Protein AF-A0A1X7A4C8-F1 (afdb_monomer)

Mean predicted aligned error: 14.81 Å

Organism: NCBI:txid396013

Secondary structure (DSSP, 8-state):
------HHHHHHHHHHHHHHHHHHHHHHTTTS-S--PPPGGGTTS-EEEEEEEETTEEEEEEEEPPPGGGTTS-TT-HHHHHHHHHHHHHHHHHHGGGS-S---------S---TTHHHHHHHHHHHHHHHHHHTTPEEEGGGTEEE--PPPEEE--SS--TTPPPEEHHHHHHHHHTS---HHHHHHHTT----HHHHHHHHHHHHHHHHHHHHHTT-GGGSS--

Sequence (226 aa):
MWNIPTSEGALVGRLTLEVIGAAADRRSGVGRGDGERPAPSLAALAVNLVPVDIGASAVRRAERRVPPALARYQVDDGRRLVVMAYASAVERLGVARGADMLAERVGGGGGPSDGGISARLQDRAFVDAVRGLVNHWRWHRGLGRFTEGPARPVLVPRRRAPGRRQILAVDLWDAVAIEGLPFAEILRRHGWTKQAAAGQILADDFAETVRHVADRCGHGARLDRA

Solvent-accessible surface area (backbone atoms only — not comparable to full-atom values): 13587 Å² total; per-residue (Å²): 136,84,84,77,81,59,70,64,60,55,49,52,51,49,53,50,50,48,53,50,44,58,49,46,52,71,70,61,49,87,90,70,77,91,84,76,84,70,57,83,75,44,88,82,61,75,57,44,74,42,80,44,94,64,71,102,45,95,46,64,43,78,38,78,57,75,25,67,87,44,64,88,49,55,89,77,22,16,49,42,46,47,41,54,50,46,30,52,31,53,36,56,60,57,48,53,69,75,59,68,95,63,88,76,87,73,90,72,99,62,76,90,71,66,83,58,50,67,59,51,53,49,34,47,51,49,50,52,48,51,50,24,59,55,36,67,38,54,75,36,79,94,73,78,42,58,49,90,65,77,81,32,73,73,42,72,66,93,56,97,51,88,69,49,49,64,39,37,36,59,58,54,46,44,38,32,46,60,68,36,45,46,63,62,56,55,35,46,78,31,50,39,72,87,42,70,68,63,45,46,53,54,50,52,53,49,53,52,46,37,47,55,49,12,41,75,71,70,26,46,87,35,66,76,80,119

pLDDT: mean 72.18, std 20.57, range [31.89, 97.0]

Radius of gyration: 23.78 Å; Cα contacts (8 Å, |Δi|>4): 225; chains: 1; bounding box: 79×54×46 Å

Foldseek 3Di:
DDDDPDVVVVVVVVVVVVVVVVVVCVQVPPPDDDDDHDDLLDPAADWDFCFDPPPPDRDTDTHGDAQPLCPPPDPLALLSVLLQLLQSLVSVLVSCVVVDDDDDPDDDDDPPDVVCPVVNVVSVQSNQQLQCLQQVFDQDPVVRGGDDDDFAFLADPPDPPDQADTQTSVNLSCCCSHVSDQLCVVCVNRVHHSDPVSSVSSSVSSVVSSQSSSVVVVSNVSNPPD

Structure (mmCIF, N/CA/C/O backbone):
data_AF-A0A1X7A4C8-F1
#
_entry.id   AF-A0A1X7A4C8-F1
#
loop_
_atom_site.group_PDB
_atom_site.id
_atom_site.type_symbol
_atom_site.label_atom_id
_atom_site.label_alt_id
_atom_site.label_comp_id
_atom_site.label_asy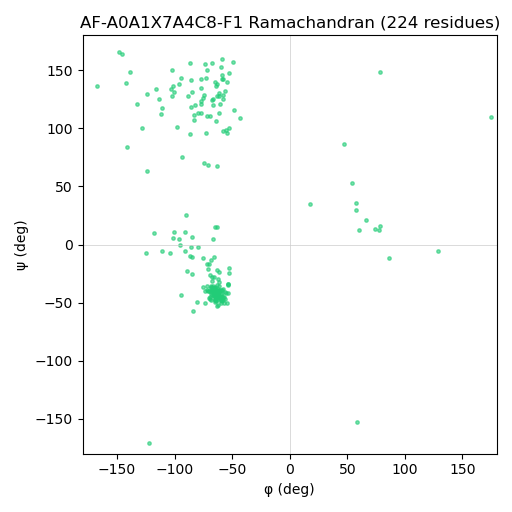m_id
_atom_site.label_entity_id
_atom_site.label_seq_id
_atom_site.pdbx_PDB_ins_code
_atom_site.Cartn_x
_atom_site.Cartn_y
_atom_site.Cartn_z
_atom_site.occupancy
_atom_site.B_iso_or_equiv
_atom_site.auth_seq_id
_atom_site.auth_comp_id
_atom_site.auth_asym_id
_atom_site.auth_atom_id
_atom_site.pdbx_PDB_model_num
ATOM 1 N N . MET A 1 1 ? 61.943 -32.590 -8.037 1.00 37.16 1 MET A N 1
ATOM 2 C CA . MET A 1 1 ? 62.111 -31.751 -6.833 1.00 37.16 1 MET A CA 1
ATOM 3 C C . MET A 1 1 ? 60.759 -31.101 -6.576 1.00 37.16 1 MET A C 1
ATOM 5 O O . MET A 1 1 ? 60.360 -30.250 -7.357 1.00 37.16 1 MET A O 1
ATOM 9 N N . TRP A 1 2 ? 59.980 -31.621 -5.623 1.00 35.50 2 TRP A N 1
ATOM 10 C CA . TRP A 1 2 ? 58.618 -31.141 -5.364 1.00 35.50 2 TRP A CA 1
ATOM 11 C C . TRP A 1 2 ? 58.689 -29.950 -4.411 1.00 35.50 2 TRP A C 1
ATOM 13 O O . TRP A 1 2 ? 59.216 -30.068 -3.308 1.00 35.50 2 TRP A O 1
ATOM 23 N N . ASN A 1 3 ? 58.223 -28.800 -4.889 1.00 43.19 3 ASN A N 1
ATOM 24 C CA . ASN A 1 3 ? 58.209 -27.539 -4.161 1.00 43.19 3 ASN A CA 1
ATOM 25 C C . ASN A 1 3 ? 57.178 -27.650 -3.027 1.00 43.19 3 ASN A C 1
ATOM 27 O O . ASN A 1 3 ? 55.982 -27.745 -3.298 1.00 43.19 3 ASN A O 1
ATOM 31 N N . ILE A 1 4 ? 57.632 -27.697 -1.773 1.00 47.16 4 ILE A N 1
ATOM 32 C CA . ILE A 1 4 ? 56.748 -27.671 -0.603 1.00 47.16 4 ILE A CA 1
ATOM 33 C C . ILE A 1 4 ? 56.350 -26.201 -0.400 1.00 47.16 4 ILE A C 1
ATOM 35 O O . ILE A 1 4 ? 57.233 -25.391 -0.108 1.00 47.16 4 ILE A O 1
ATOM 39 N N . PRO A 1 5 ? 55.075 -25.813 -0.593 1.00 50.88 5 PRO A N 1
ATOM 40 C CA . PRO A 1 5 ? 54.657 -24.428 -0.417 1.00 50.88 5 PRO A CA 1
ATOM 41 C C . PRO A 1 5 ? 54.897 -23.983 1.032 1.00 50.88 5 PRO A C 1
ATOM 43 O O . PRO A 1 5 ? 54.547 -24.683 1.984 1.00 50.88 5 PRO A O 1
ATOM 46 N N . THR A 1 6 ? 55.540 -22.825 1.179 1.00 56.97 6 THR A N 1
ATOM 47 C CA . THR A 1 6 ? 55.953 -22.215 2.445 1.00 56.97 6 THR A CA 1
ATOM 48 C C . THR A 1 6 ? 54.766 -21.984 3.387 1.00 56.97 6 THR A C 1
ATOM 50 O O . THR A 1 6 ? 53.661 -21.626 2.973 1.00 56.97 6 THR A O 1
ATOM 53 N N . SER A 1 7 ? 55.015 -22.188 4.684 1.00 61.38 7 SER A N 1
ATOM 54 C CA . SER A 1 7 ? 54.059 -22.141 5.805 1.00 61.38 7 SER A CA 1
ATOM 55 C C . SER A 1 7 ? 53.218 -20.860 5.893 1.00 61.38 7 SER A C 1
ATOM 57 O O . SER A 1 7 ? 52.141 -20.868 6.485 1.00 61.38 7 SER A O 1
ATOM 59 N N . GLU A 1 8 ? 53.672 -19.779 5.268 1.00 54.50 8 GLU A N 1
ATOM 60 C CA . GLU A 1 8 ? 52.992 -18.487 5.212 1.00 54.50 8 GLU A CA 1
ATOM 61 C C . GLU A 1 8 ? 51.726 -18.534 4.339 1.00 54.50 8 GLU A C 1
ATOM 63 O O . GLU A 1 8 ? 50.671 -18.052 4.747 1.00 54.50 8 GLU A O 1
ATOM 68 N N . GLY A 1 9 ? 51.772 -19.233 3.197 1.00 55.66 9 GLY A N 1
ATOM 69 C CA . GLY A 1 9 ? 50.591 -19.461 2.355 1.00 55.66 9 GLY A CA 1
ATOM 70 C C . GLY A 1 9 ? 49.558 -20.368 3.030 1.00 55.66 9 GLY A C 1
ATOM 71 O O . GLY A 1 9 ? 48.354 -20.187 2.854 1.00 55.66 9 GLY A O 1
ATOM 72 N N . ALA A 1 10 ? 50.020 -21.299 3.871 1.00 59.00 10 ALA A N 1
ATOM 73 C CA . ALA A 1 10 ? 49.148 -22.148 4.679 1.00 59.00 10 ALA A CA 1
ATOM 74 C C . ALA A 1 10 ? 48.481 -21.369 5.825 1.00 59.00 10 ALA A C 1
ATOM 76 O O . ALA A 1 10 ? 47.318 -21.626 6.138 1.00 59.00 10 ALA A O 1
ATOM 77 N N . LEU A 1 11 ? 49.184 -20.401 6.426 1.00 64.31 11 LEU A N 1
ATOM 78 C CA . LEU A 1 11 ? 48.635 -19.523 7.460 1.00 64.31 11 LEU A CA 1
ATOM 79 C C . LEU A 1 11 ? 47.596 -18.560 6.873 1.00 64.31 11 LEU A C 1
ATOM 81 O O . LEU A 1 11 ? 46.492 -18.461 7.402 1.00 64.31 11 LEU A O 1
ATOM 85 N N . VAL A 1 12 ? 47.915 -17.914 5.746 1.00 62.66 12 VAL A N 1
ATOM 86 C CA . VAL A 1 12 ? 46.982 -17.035 5.025 1.00 62.66 12 VAL A CA 1
ATOM 87 C C . VAL A 1 12 ? 45.765 -17.823 4.546 1.00 62.66 12 VAL A C 1
ATOM 89 O O . VAL A 1 12 ? 44.638 -17.367 4.724 1.00 62.66 12 VAL A O 1
ATOM 92 N N . GLY A 1 13 ? 45.959 -19.034 4.016 1.00 63.22 13 GLY A N 1
ATOM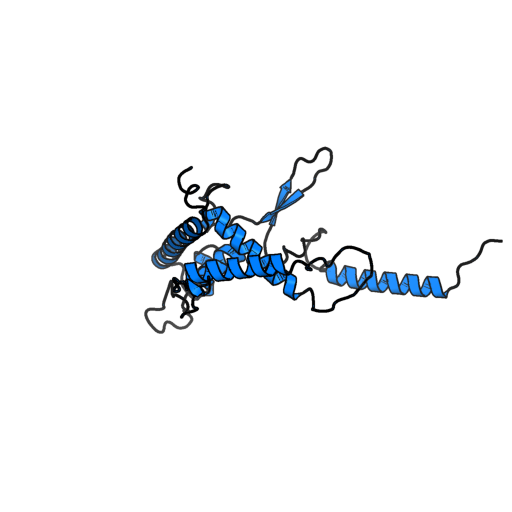 93 C CA . GLY A 1 13 ? 44.865 -19.930 3.642 1.00 63.22 13 GLY A CA 1
ATOM 94 C C . GLY A 1 13 ? 43.956 -20.277 4.823 1.00 63.22 13 GLY A C 1
ATOM 95 O O . GLY A 1 13 ? 42.735 -20.237 4.688 1.00 63.22 13 GLY A O 1
ATOM 96 N N . ARG A 1 14 ? 44.529 -20.541 6.003 1.00 63.31 14 ARG A N 1
ATOM 97 C CA . ARG A 1 14 ? 43.767 -20.872 7.214 1.00 63.31 14 ARG A CA 1
ATOM 98 C C . ARG A 1 14 ? 43.001 -19.663 7.766 1.00 63.31 14 ARG A C 1
ATOM 100 O O . ARG A 1 14 ? 41.806 -19.781 7.995 1.00 63.31 14 ARG A O 1
ATOM 107 N N . LEU A 1 15 ? 43.637 -18.493 7.862 1.00 63.12 15 LEU A N 1
ATOM 108 C CA . LEU A 1 15 ? 42.987 -17.230 8.249 1.00 63.12 15 LEU A CA 1
ATOM 109 C C . LEU A 1 15 ? 41.880 -16.826 7.269 1.00 63.12 15 LEU A C 1
ATOM 111 O O . LEU A 1 15 ? 40.818 -16.372 7.681 1.00 63.12 15 LEU A O 1
ATOM 115 N N . THR A 1 16 ? 42.097 -17.031 5.969 1.00 64.12 16 THR A N 1
ATOM 116 C CA . THR A 1 16 ? 41.085 -16.764 4.940 1.00 64.12 16 THR A CA 1
ATOM 117 C C . THR A 1 16 ? 39.892 -17.698 5.111 1.00 64.12 16 THR A C 1
ATOM 119 O O . THR A 1 16 ? 38.753 -17.243 5.071 1.00 64.12 16 THR A O 1
ATOM 122 N N . LEU A 1 17 ? 40.130 -18.987 5.372 1.00 60.47 17 LEU A N 1
ATOM 123 C CA . LEU A 1 17 ? 39.064 -19.950 5.651 1.00 60.47 17 LEU A CA 1
ATOM 124 C C . LEU A 1 17 ? 38.335 -19.659 6.967 1.00 60.47 17 LEU A C 1
ATOM 126 O O . LEU A 1 17 ? 37.123 -19.823 7.012 1.00 60.47 17 LEU A O 1
ATOM 130 N N . GLU A 1 18 ? 39.019 -19.175 8.003 1.00 58.28 18 GLU A N 1
ATOM 131 C CA . GLU A 1 18 ? 38.400 -18.776 9.275 1.00 58.28 18 GLU A CA 1
ATOM 132 C C . GLU A 1 18 ? 37.573 -17.494 9.142 1.00 58.28 18 GLU A C 1
ATOM 134 O O . GLU A 1 18 ? 36.471 -17.416 9.678 1.00 58.28 18 GLU A O 1
ATOM 139 N N . VAL A 1 19 ? 38.039 -16.503 8.377 1.00 57.84 19 VAL A N 1
ATOM 140 C CA . VAL A 1 19 ? 37.271 -15.282 8.088 1.00 57.84 19 VAL A CA 1
ATOM 141 C C . VAL A 1 19 ? 36.069 -15.598 7.200 1.00 57.84 19 VAL A C 1
ATOM 143 O O . VAL A 1 19 ? 34.976 -15.088 7.452 1.00 57.84 19 VAL A O 1
ATOM 146 N N . ILE A 1 20 ? 36.237 -16.464 6.195 1.00 55.69 20 ILE A N 1
ATOM 147 C CA . ILE A 1 20 ? 35.138 -16.958 5.358 1.00 55.69 20 ILE A CA 1
ATOM 148 C C . ILE A 1 20 ? 34.164 -17.789 6.197 1.00 55.69 20 ILE A C 1
ATOM 150 O O . ILE A 1 20 ? 32.962 -17.610 6.038 1.00 55.69 20 ILE A O 1
ATOM 154 N N . GLY A 1 21 ? 34.654 -18.625 7.114 1.00 52.03 21 GLY A N 1
ATOM 155 C CA . GLY A 1 21 ? 33.862 -19.419 8.054 1.00 52.03 21 GLY A CA 1
ATOM 156 C C . GLY A 1 21 ? 33.062 -18.539 9.008 1.00 52.03 21 GLY A C 1
ATOM 157 O O . GLY A 1 21 ? 31.844 -18.605 9.019 1.00 52.03 21 GLY A O 1
ATOM 158 N N . ALA A 1 22 ? 33.700 -17.591 9.692 1.00 50.56 22 ALA A N 1
ATOM 159 C CA . ALA A 1 22 ? 33.033 -16.643 10.585 1.00 50.56 22 ALA A CA 1
ATOM 160 C C . ALA A 1 22 ? 32.088 -15.675 9.844 1.00 50.56 22 ALA A C 1
ATOM 162 O O . ALA A 1 22 ? 31.123 -15.160 10.416 1.00 50.56 22 ALA A O 1
ATOM 163 N N . ALA A 1 23 ? 32.352 -15.372 8.569 1.00 47.22 23 ALA A N 1
ATOM 164 C CA . ALA A 1 23 ? 31.417 -14.653 7.707 1.00 47.22 23 ALA A CA 1
ATOM 165 C C . ALA A 1 23 ? 30.260 -15.554 7.252 1.00 47.22 23 ALA A C 1
ATOM 167 O O . ALA A 1 23 ? 29.134 -15.073 7.157 1.00 47.22 23 ALA A O 1
ATOM 168 N N . ALA A 1 24 ? 30.509 -16.838 6.996 1.00 44.62 24 ALA A N 1
ATOM 169 C CA . ALA A 1 24 ? 29.491 -17.832 6.686 1.00 44.62 24 ALA A CA 1
ATOM 170 C C . ALA A 1 24 ? 28.593 -18.094 7.899 1.00 44.62 24 ALA A C 1
ATOM 172 O O . ALA A 1 24 ? 27.387 -18.092 7.715 1.00 44.62 24 ALA A O 1
ATOM 173 N N . ASP A 1 25 ? 29.133 -18.168 9.115 1.00 42.59 25 ASP A N 1
ATOM 174 C CA . ASP A 1 25 ? 28.394 -18.357 10.371 1.00 42.59 25 ASP A CA 1
ATOM 175 C C . ASP A 1 25 ? 27.530 -17.142 10.727 1.00 42.59 25 ASP A C 1
ATOM 177 O O . ASP A 1 25 ? 26.375 -17.269 11.135 1.00 42.59 25 ASP A O 1
ATOM 181 N N . ARG A 1 26 ? 28.045 -15.928 10.481 1.00 44.03 26 ARG A N 1
ATOM 182 C CA . ARG A 1 26 ? 27.249 -14.693 10.585 1.00 44.03 26 ARG A CA 1
ATOM 183 C C . ARG A 1 26 ? 26.165 -14.591 9.506 1.00 44.03 26 ARG A C 1
ATOM 185 O O . ARG A 1 26 ? 25.145 -13.948 9.739 1.00 44.03 26 ARG A O 1
ATOM 192 N N . ARG A 1 27 ? 26.370 -15.207 8.334 1.00 42.44 27 ARG A N 1
ATOM 193 C CA . ARG A 1 27 ? 25.418 -15.235 7.203 1.00 42.44 27 ARG A CA 1
ATOM 194 C C . ARG A 1 27 ? 24.437 -16.412 7.257 1.00 42.44 27 ARG A C 1
ATOM 196 O O . ARG A 1 27 ? 23.384 -16.320 6.636 1.00 42.44 27 ARG A O 1
ATOM 203 N N . SER A 1 28 ? 24.770 -17.494 7.957 1.00 38.66 28 SER A N 1
ATOM 204 C CA . SER A 1 28 ? 23.981 -18.727 8.035 1.00 38.66 28 SER A CA 1
ATOM 205 C C . SER A 1 28 ? 22.928 -18.687 9.135 1.00 38.66 28 SER A C 1
ATOM 207 O O . SER A 1 28 ? 22.066 -19.558 9.160 1.00 38.66 28 SER A O 1
ATOM 209 N N . GLY A 1 29 ? 22.950 -17.674 10.011 1.00 43.34 29 GLY A N 1
ATOM 210 C CA . GLY A 1 29 ? 21.911 -17.484 11.019 1.00 43.34 29 GLY A CA 1
ATOM 211 C C . GLY A 1 29 ? 21.716 -18.735 11.872 1.00 43.34 29 GLY A C 1
ATOM 212 O O . GLY A 1 29 ? 20.593 -19.230 11.976 1.00 43.34 29 GLY A O 1
ATOM 213 N N . VAL A 1 30 ? 22.811 -19.253 12.444 1.00 33.94 30 VAL A N 1
ATOM 214 C CA . VAL A 1 30 ? 22.802 -20.402 13.361 1.00 33.94 30 VAL A CA 1
ATOM 215 C C . VAL A 1 30 ? 21.640 -20.248 14.355 1.00 33.94 30 VAL A C 1
ATOM 217 O O . VAL A 1 30 ? 21.646 -19.353 15.200 1.00 33.94 30 VAL A O 1
ATOM 220 N N . GLY A 1 31 ? 20.610 -21.089 14.186 1.00 41.94 31 GLY A N 1
ATOM 221 C CA . GLY A 1 31 ? 19.392 -21.108 15.004 1.00 41.94 31 GLY A CA 1
ATOM 222 C C . GLY A 1 31 ? 18.039 -21.069 14.272 1.00 41.94 31 GLY A C 1
ATOM 223 O O . GLY A 1 31 ? 17.020 -21.196 14.951 1.00 41.94 31 GLY A O 1
ATOM 224 N N . ARG A 1 32 ? 17.955 -20.914 12.938 1.00 42.56 32 ARG A N 1
ATOM 225 C CA . ARG A 1 32 ? 16.656 -20.949 12.217 1.00 42.56 32 ARG A CA 1
ATOM 226 C C . ARG A 1 32 ? 16.701 -21.664 10.855 1.00 42.56 32 ARG A C 1
ATOM 228 O O . ARG A 1 32 ? 16.731 -21.006 9.826 1.00 42.56 32 ARG A O 1
ATOM 235 N N . GLY A 1 33 ? 16.566 -22.994 10.886 1.00 39.06 33 GLY A N 1
ATOM 236 C CA . GLY A 1 33 ? 16.098 -23.824 9.762 1.00 39.06 33 GLY A CA 1
ATOM 237 C C . GLY A 1 33 ? 17.112 -24.122 8.651 1.00 39.06 33 GLY A C 1
ATOM 238 O O . GLY A 1 33 ? 17.998 -23.321 8.367 1.00 39.06 33 GLY A O 1
ATOM 239 N N . ASP A 1 34 ? 16.969 -25.301 8.037 1.00 34.59 34 ASP A N 1
ATOM 240 C CA . ASP A 1 34 ? 17.907 -25.858 7.059 1.00 34.59 34 ASP A CA 1
ATOM 241 C C . ASP A 1 34 ? 17.998 -25.023 5.775 1.00 34.59 34 ASP A C 1
ATOM 243 O O . ASP A 1 34 ? 17.107 -25.025 4.930 1.00 34.59 34 ASP A O 1
ATOM 247 N N . GLY A 1 35 ? 19.128 -24.321 5.669 1.00 45.16 35 GLY A N 1
ATOM 248 C CA . GLY A 1 35 ? 19.915 -24.122 4.456 1.00 45.16 35 GLY A CA 1
ATOM 249 C C . GLY A 1 35 ? 19.175 -23.730 3.184 1.00 45.16 35 GLY A C 1
ATOM 250 O O . GLY A 1 35 ? 18.966 -24.577 2.333 1.00 45.16 35 GLY A O 1
ATOM 251 N N . GLU A 1 36 ? 18.940 -22.430 2.985 1.00 38.59 36 GLU A N 1
ATOM 252 C CA . GLU A 1 36 ? 18.929 -21.784 1.663 1.00 38.59 36 GLU A CA 1
ATOM 253 C C . GLU A 1 36 ? 18.943 -20.251 1.829 1.00 38.59 36 GLU A C 1
ATOM 255 O O . GLU A 1 36 ? 18.279 -19.689 2.700 1.00 38.59 36 GLU A O 1
ATOM 260 N N . ARG A 1 37 ? 19.755 -19.550 1.023 1.00 38.03 37 ARG A N 1
ATOM 261 C CA . ARG A 1 37 ? 19.909 -18.085 1.094 1.00 38.03 37 ARG A CA 1
ATOM 262 C C . ARG A 1 37 ? 18.606 -17.391 0.666 1.00 38.03 37 ARG A C 1
ATOM 264 O O . ARG A 1 37 ? 18.215 -17.564 -0.490 1.00 38.03 37 ARG A O 1
ATOM 271 N N . PRO A 1 38 ? 17.992 -16.509 1.477 1.00 35.12 38 PRO A N 1
ATOM 272 C CA . PRO A 1 38 ? 17.077 -15.523 0.922 1.00 35.12 38 PRO A CA 1
ATOM 273 C C . PRO A 1 38 ? 17.878 -14.572 0.022 1.00 35.12 38 PRO A C 1
ATOM 275 O O . PRO A 1 38 ? 19.001 -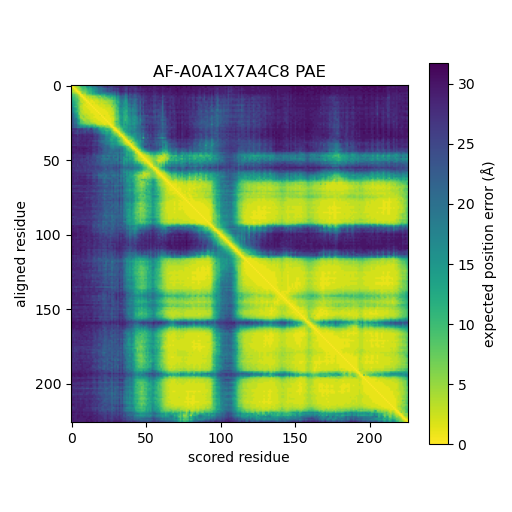14.179 0.354 1.00 35.12 38 PRO A O 1
ATOM 278 N N . ALA A 1 39 ? 17.318 -14.188 -1.129 1.00 41.22 39 ALA A N 1
ATOM 279 C CA . ALA A 1 39 ? 17.871 -13.081 -1.905 1.00 41.22 39 ALA A CA 1
ATOM 280 C C . ALA A 1 39 ? 18.017 -11.848 -0.986 1.00 41.22 39 ALA A C 1
ATOM 282 O O . ALA A 1 39 ? 17.176 -11.668 -0.099 1.00 41.22 39 ALA A O 1
ATOM 283 N N . PRO A 1 40 ? 19.015 -10.967 -1.189 1.00 39.09 40 PRO A N 1
ATOM 284 C CA . PRO A 1 40 ? 19.188 -9.768 -0.362 1.00 39.09 40 PRO A CA 1
ATOM 285 C C . PRO A 1 40 ? 17.910 -8.917 -0.260 1.00 39.09 40 PRO A C 1
ATOM 287 O O . PRO A 1 40 ? 17.711 -8.215 0.724 1.00 39.09 40 PRO A O 1
ATOM 290 N N . SER A 1 41 ? 17.014 -9.032 -1.247 1.00 44.38 41 SER A N 1
ATOM 291 C CA . SER A 1 41 ? 15.707 -8.380 -1.323 1.00 44.38 41 SER A CA 1
ATOM 292 C C . SER A 1 41 ? 14.574 -9.012 -0.507 1.00 44.38 41 SER A C 1
ATOM 294 O O . SER A 1 41 ? 13.470 -8.483 -0.535 1.00 44.38 41 SER A O 1
ATOM 296 N N . LEU A 1 42 ? 14.798 -10.131 0.189 1.00 39.94 42 LEU A N 1
ATOM 297 C CA . LEU A 1 42 ? 13.734 -10.938 0.810 1.00 39.94 42 LEU A CA 1
ATOM 298 C C . LEU A 1 42 ? 13.813 -11.040 2.337 1.00 39.94 42 LEU A C 1
ATOM 300 O O . LEU A 1 42 ? 13.057 -11.798 2.939 1.00 39.94 42 LEU A O 1
ATOM 304 N N . ALA A 1 43 ? 14.669 -10.257 2.992 1.00 37.16 43 ALA A N 1
ATOM 305 C CA . ALA A 1 43 ? 14.898 -10.357 4.435 1.00 37.16 43 ALA A CA 1
ATOM 306 C C . ALA A 1 43 ? 13.698 -9.965 5.334 1.00 37.16 43 ALA A C 1
ATOM 308 O O . ALA A 1 43 ? 13.847 -9.954 6.553 1.00 37.16 43 ALA A O 1
ATOM 309 N N . ALA A 1 44 ? 12.515 -9.660 4.784 1.00 44.25 44 ALA A N 1
ATOM 310 C CA . ALA A 1 44 ? 11.371 -9.187 5.568 1.00 44.25 44 ALA A CA 1
ATOM 311 C C . ALA A 1 44 ? 10.059 -9.989 5.426 1.00 44.25 44 ALA A C 1
ATOM 313 O O . ALA A 1 44 ? 9.139 -9.729 6.199 1.00 44.25 44 ALA A O 1
ATOM 314 N N . LEU A 1 45 ? 9.928 -10.968 4.514 1.00 48.97 45 LEU A N 1
ATOM 315 C CA . LEU A 1 45 ? 8.643 -11.661 4.286 1.00 48.97 45 LEU A CA 1
ATOM 316 C C . LEU A 1 45 ? 8.748 -13.169 4.080 1.00 48.97 45 LEU A C 1
ATOM 318 O O . LEU A 1 45 ? 9.681 -13.675 3.464 1.00 48.97 45 LEU A O 1
ATOM 322 N N . ALA A 1 46 ? 7.694 -13.865 4.516 1.00 50.22 46 ALA A N 1
ATOM 323 C CA . ALA A 1 46 ? 7.419 -15.242 4.133 1.00 50.22 46 ALA A CA 1
ATOM 324 C C . ALA A 1 46 ? 7.212 -15.319 2.612 1.00 50.22 46 ALA A C 1
ATOM 326 O O . ALA A 1 46 ? 6.243 -14.779 2.069 1.00 50.22 46 ALA A O 1
ATOM 327 N N . VAL A 1 47 ? 8.140 -15.981 1.933 1.00 53.84 47 VAL A N 1
ATOM 328 C CA . VAL A 1 47 ? 8.056 -16.292 0.508 1.00 53.84 47 VAL A CA 1
ATOM 329 C C . VAL A 1 47 ? 7.480 -17.683 0.313 1.00 53.84 47 VAL A C 1
ATOM 331 O O . VAL A 1 47 ? 7.763 -18.595 1.087 1.00 53.84 47 VAL A O 1
ATOM 334 N N . ASN A 1 48 ? 6.681 -17.846 -0.735 1.00 56.12 48 ASN A N 1
ATOM 335 C CA . ASN A 1 48 ? 6.310 -19.165 -1.218 1.00 56.12 48 ASN A CA 1
ATOM 336 C C . ASN A 1 48 ? 7.374 -19.607 -2.219 1.00 56.12 48 ASN A C 1
ATOM 338 O O . ASN A 1 48 ? 7.682 -18.877 -3.161 1.00 56.12 48 ASN A O 1
ATOM 342 N N . LEU A 1 49 ? 7.936 -20.795 -2.022 1.00 53.38 49 LEU A N 1
ATOM 343 C CA . LEU A 1 49 ? 8.806 -21.412 -3.014 1.00 53.38 49 LEU A CA 1
ATOM 344 C C . LEU A 1 49 ? 7.927 -22.114 -4.046 1.00 53.38 49 LEU A C 1
ATOM 346 O O . LEU A 1 49 ? 7.318 -23.141 -3.751 1.00 53.38 49 LEU A O 1
ATOM 350 N N . VAL A 1 50 ? 7.844 -21.538 -5.242 1.00 57.81 50 VAL A N 1
ATOM 351 C CA . VAL A 1 50 ? 7.064 -22.081 -6.356 1.00 57.81 50 VAL A CA 1
ATOM 352 C C . VAL A 1 50 ? 8.028 -22.759 -7.331 1.00 57.81 50 VAL A C 1
ATOM 354 O O . VAL A 1 50 ? 9.028 -22.143 -7.708 1.00 57.81 50 VAL A O 1
ATOM 357 N N . PRO A 1 51 ? 7.803 -24.026 -7.718 1.00 55.53 51 PRO A N 1
ATOM 358 C CA . PRO A 1 51 ? 8.628 -24.681 -8.726 1.00 55.53 51 PRO A CA 1
ATOM 359 C C . PRO A 1 51 ? 8.486 -23.962 -10.072 1.00 55.53 51 PRO A C 1
ATOM 361 O O . PRO A 1 51 ? 7.389 -23.563 -10.458 1.00 55.53 51 PRO A O 1
ATOM 364 N N . VAL A 1 52 ? 9.600 -23.791 -10.778 1.00 64.19 52 VAL A N 1
ATOM 365 C CA . VAL A 1 52 ? 9.631 -23.262 -12.140 1.00 64.19 52 VAL A CA 1
ATOM 366 C C . VAL A 1 52 ? 10.097 -24.377 -13.059 1.00 64.19 52 VAL A C 1
ATOM 368 O O . VAL A 1 52 ? 11.176 -24.932 -12.853 1.00 64.19 52 VAL A O 1
ATOM 371 N N . ASP A 1 53 ? 9.309 -24.676 -14.088 1.00 54.12 53 ASP A N 1
ATOM 372 C CA . ASP A 1 53 ? 9.722 -25.606 -15.135 1.00 54.12 53 ASP A CA 1
ATOM 373 C C . ASP A 1 53 ? 10.788 -24.950 -16.018 1.00 54.12 53 ASP A C 1
ATOM 375 O O . ASP A 1 53 ? 10.494 -24.199 -16.948 1.00 54.12 53 ASP A O 1
ATOM 379 N N . ILE A 1 54 ? 12.053 -25.230 -15.705 1.00 55.22 54 ILE A N 1
ATOM 380 C CA . ILE A 1 54 ? 13.213 -24.876 -16.530 1.00 55.22 54 ILE A CA 1
ATOM 381 C C . ILE A 1 54 ? 13.992 -26.164 -16.829 1.00 55.22 54 ILE A C 1
ATOM 383 O O . ILE A 1 54 ? 15.129 -26.345 -16.398 1.00 55.22 54 ILE A O 1
ATOM 387 N N . GLY A 1 55 ? 13.361 -27.105 -17.537 1.00 54.75 55 GLY A N 1
ATOM 388 C CA . GLY A 1 55 ? 13.986 -28.386 -17.885 1.00 54.75 55 GLY A CA 1
ATOM 389 C C . GLY A 1 55 ? 14.433 -29.205 -16.664 1.00 54.75 55 GLY A C 1
ATOM 390 O O . GLY A 1 55 ? 13.854 -29.096 -15.591 1.00 54.75 55 GLY A O 1
ATOM 391 N N . ALA A 1 56 ? 15.459 -30.047 -16.836 1.00 45.56 56 ALA A N 1
ATOM 392 C CA . ALA A 1 56 ? 15.889 -31.114 -15.914 1.00 45.56 56 ALA A CA 1
ATOM 393 C C . ALA A 1 56 ? 16.379 -30.685 -14.504 1.00 45.56 56 ALA A C 1
ATOM 395 O O . ALA A 1 56 ? 16.999 -31.486 -13.807 1.00 45.56 56 ALA A O 1
ATOM 396 N N . SER A 1 57 ? 16.122 -29.453 -14.061 1.00 49.47 57 SER A N 1
ATOM 397 C CA . SER A 1 57 ? 16.476 -28.962 -12.729 1.00 49.47 57 SER A CA 1
ATOM 398 C C . SER A 1 57 ? 15.240 -28.446 -11.995 1.00 49.47 57 SER A C 1
ATOM 400 O O . SER A 1 57 ? 14.499 -27.614 -12.516 1.00 49.47 57 SER A O 1
ATOM 402 N N . ALA A 1 58 ? 15.043 -28.908 -10.757 1.00 55.62 58 ALA A N 1
ATOM 403 C CA . ALA A 1 58 ? 13.992 -28.434 -9.861 1.00 55.62 58 ALA A CA 1
ATOM 404 C C . ALA A 1 58 ? 14.344 -27.043 -9.306 1.00 55.62 58 ALA A C 1
ATOM 406 O O . ALA A 1 58 ? 14.674 -26.880 -8.131 1.00 55.62 58 ALA A O 1
ATOM 407 N N . VAL A 1 59 ? 14.302 -26.025 -10.165 1.00 57.78 59 VAL A N 1
ATOM 408 C CA . VAL A 1 59 ? 14.529 -24.636 -9.767 1.00 57.78 59 VAL A CA 1
ATOM 409 C C . VAL A 1 59 ? 13.266 -24.115 -9.086 1.00 57.78 59 VAL A C 1
ATOM 411 O O . VAL A 1 59 ? 12.177 -24.142 -9.655 1.00 57.78 59 VAL A O 1
ATOM 414 N N . ARG A 1 60 ? 1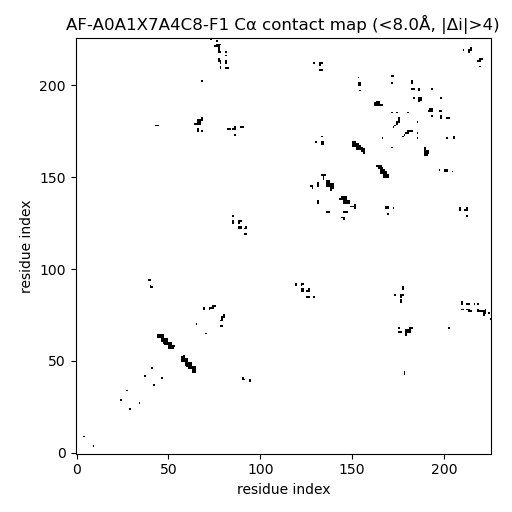3.396 -23.630 -7.851 1.00 51.34 60 ARG A N 1
ATOM 415 C CA . ARG A 1 60 ? 12.304 -22.982 -7.115 1.00 51.34 60 ARG A CA 1
ATOM 416 C C . ARG A 1 60 ? 12.498 -21.473 -7.139 1.00 51.34 60 ARG A C 1
ATOM 418 O O . ARG A 1 60 ? 13.590 -20.976 -6.875 1.00 51.34 60 ARG A O 1
ATOM 425 N N . ARG A 1 61 ? 11.432 -20.733 -7.433 1.00 53.34 61 ARG A N 1
ATOM 426 C CA . ARG A 1 61 ? 11.402 -19.273 -7.361 1.00 53.34 61 ARG A CA 1
ATOM 427 C C . ARG A 1 61 ? 10.713 -18.845 -6.076 1.00 53.34 61 ARG A C 1
ATOM 429 O O . ARG A 1 61 ? 9.616 -19.300 -5.766 1.00 53.34 61 ARG A O 1
ATOM 436 N N . ALA A 1 62 ? 11.352 -17.932 -5.354 1.00 55.56 62 ALA A N 1
ATOM 437 C CA . ALA A 1 62 ? 10.719 -17.237 -4.248 1.00 55.56 62 ALA A CA 1
ATOM 438 C C . ALA A 1 62 ? 9.694 -16.239 -4.800 1.00 55.56 62 ALA A C 1
ATOM 440 O O . ALA A 1 62 ? 10.052 -15.232 -5.416 1.00 55.56 62 ALA A O 1
ATOM 441 N N . GLU A 1 63 ? 8.416 -16.527 -4.583 1.00 62.53 63 GLU A N 1
ATOM 442 C CA . GLU A 1 63 ? 7.326 -15.602 -4.848 1.00 62.53 63 GLU A CA 1
ATOM 443 C C . GLU A 1 63 ? 6.861 -14.954 -3.551 1.00 62.53 63 GLU A C 1
ATOM 445 O O . GLU A 1 63 ? 6.693 -15.600 -2.512 1.00 62.53 63 GLU A O 1
ATOM 450 N N . ARG A 1 64 ? 6.627 -13.643 -3.611 1.00 66.00 64 ARG A N 1
ATOM 451 C CA . ARG A 1 64 ? 6.052 -12.913 -2.488 1.00 66.00 64 ARG A CA 1
ATOM 452 C C . ARG A 1 64 ? 4.651 -13.445 -2.215 1.00 66.00 64 ARG A C 1
ATOM 454 O O . ARG A 1 64 ? 3.803 -13.470 -3.109 1.00 66.00 64 ARG A O 1
ATOM 461 N N . ARG A 1 65 ? 4.389 -13.807 -0.958 1.00 73.12 65 ARG A N 1
ATOM 462 C CA . ARG A 1 65 ? 3.044 -14.170 -0.519 1.00 73.12 65 ARG A CA 1
ATOM 463 C C . ARG A 1 65 ? 2.086 -13.006 -0.771 1.00 73.12 65 ARG A C 1
ATOM 465 O O . ARG A 1 65 ? 2.329 -11.882 -0.341 1.00 73.12 65 ARG A O 1
ATOM 472 N N . VAL A 1 66 ? 0.974 -13.299 -1.436 1.00 82.19 66 VAL A N 1
ATOM 473 C CA . VAL A 1 66 ? -0.087 -12.321 -1.692 1.00 82.19 66 VAL A CA 1
ATOM 474 C C . VAL A 1 66 ? -0.736 -11.930 -0.359 1.00 82.19 66 VAL A C 1
ATOM 476 O O . VAL A 1 66 ? -1.200 -12.823 0.361 1.00 82.19 66 VAL A O 1
ATOM 479 N N . PRO A 1 67 ? -0.796 -10.630 -0.015 1.00 84.00 67 PRO A N 1
ATOM 480 C CA . PRO A 1 67 ? -1.513 -10.166 1.165 1.00 84.00 67 PRO A CA 1
ATOM 481 C C . PRO A 1 67 ? -2.972 -10.648 1.149 1.00 84.00 67 PRO A C 1
ATOM 483 O O . PRO A 1 67 ? -3.615 -10.574 0.098 1.00 84.00 67 PRO A O 1
ATOM 486 N N . PRO A 1 68 ? -3.552 -11.077 2.288 1.00 88.00 68 PRO A N 1
ATOM 487 C CA . PRO A 1 68 ? -4.940 -11.543 2.337 1.00 88.00 68 PRO A CA 1
ATOM 488 C C . PRO A 1 68 ? -5.951 -10.534 1.771 1.00 88.00 68 PRO A C 1
ATOM 490 O O . PRO A 1 68 ? -6.919 -10.925 1.126 1.00 88.00 68 PRO A O 1
ATOM 493 N N . ALA A 1 69 ? -5.693 -9.232 1.943 1.00 88.56 69 ALA A N 1
ATOM 494 C CA . ALA A 1 69 ? -6.522 -8.155 1.396 1.00 88.56 69 ALA A CA 1
ATOM 495 C C . ALA A 1 69 ? -6.563 -8.120 -0.148 1.00 88.56 69 ALA A C 1
ATOM 497 O O . ALA A 1 69 ? -7.501 -7.571 -0.724 1.00 88.56 69 ALA A O 1
ATOM 498 N N . LEU A 1 70 ? -5.566 -8.711 -0.819 1.00 89.31 70 LEU A N 1
ATOM 499 C CA . LEU A 1 70 ? -5.463 -8.783 -2.279 1.00 89.31 70 LEU A CA 1
ATOM 500 C C . LEU A 1 70 ? -5.825 -10.157 -2.849 1.00 89.31 70 LEU A C 1
ATOM 502 O O . LEU A 1 70 ? -5.905 -10.293 -4.065 1.00 89.31 70 LEU A O 1
ATOM 506 N N . ALA A 1 71 ? -6.047 -11.170 -2.007 1.00 88.75 71 ALA A N 1
ATOM 507 C CA . ALA A 1 71 ? -6.268 -12.548 -2.453 1.00 88.75 71 ALA A CA 1
ATOM 508 C C . ALA A 1 71 ? -7.511 -12.709 -3.348 1.00 88.75 71 ALA A C 1
ATOM 510 O O . ALA A 1 71 ? -7.570 -13.629 -4.155 1.00 88.75 71 ALA A O 1
ATOM 511 N N . ARG A 1 72 ? -8.483 -11.794 -3.228 1.00 87.81 72 ARG A N 1
ATOM 512 C CA . ARG A 1 72 ? -9.693 -11.745 -4.064 1.00 87.81 72 ARG A CA 1
ATOM 513 C C . ARG A 1 72 ? -9.466 -11.202 -5.480 1.00 87.81 72 ARG A C 1
ATOM 515 O O . ARG A 1 72 ? -10.383 -11.255 -6.288 1.00 87.81 72 ARG A O 1
ATOM 522 N N . TYR A 1 73 ? -8.303 -10.615 -5.754 1.00 88.06 73 TYR A N 1
ATOM 523 C CA . TYR A 1 73 ? -7.979 -10.043 -7.058 1.00 88.06 73 TYR A CA 1
ATOM 524 C C . TYR A 1 73 ? -7.185 -11.045 -7.899 1.00 88.06 73 TYR A C 1
ATOM 526 O O . TYR A 1 73 ? -6.255 -11.700 -7.404 1.00 88.06 73 TYR A O 1
ATOM 534 N N . GLN A 1 74 ? -7.527 -11.118 -9.186 1.00 87.94 74 GLN A N 1
ATOM 535 C CA . GLN A 1 74 ? -6.803 -11.928 -10.164 1.00 87.94 74 GLN A CA 1
ATOM 536 C C . GLN A 1 74 ? -5.333 -11.502 -10.257 1.00 87.94 74 GLN A C 1
ATOM 538 O O . GLN A 1 74 ? -4.947 -10.411 -9.830 1.00 87.94 74 GLN A O 1
ATOM 543 N N . VAL A 1 75 ? -4.484 -12.388 -10.779 1.00 85.25 75 VAL A N 1
ATOM 544 C CA . VAL A 1 75 ? -3.028 -12.159 -10.857 1.00 85.25 75 VAL A CA 1
ATOM 545 C C . VAL A 1 75 ? -2.686 -10.936 -11.719 1.00 85.25 75 VAL A C 1
ATOM 547 O O . VAL A 1 75 ? -1.725 -10.231 -11.418 1.00 85.25 75 VAL A O 1
ATOM 550 N N . ASP A 1 76 ? -3.486 -10.662 -12.747 1.00 85.94 76 ASP A N 1
ATOM 551 C CA . ASP A 1 76 ? -3.330 -9.563 -13.701 1.00 85.94 76 ASP A CA 1
ATOM 552 C C . ASP A 1 76 ? -4.152 -8.305 -13.361 1.00 85.94 76 ASP A C 1
ATOM 554 O O . ASP A 1 76 ? -4.035 -7.290 -14.057 1.00 85.94 76 ASP A O 1
ATOM 558 N N . ASP A 1 77 ? -4.922 -8.337 -12.268 1.00 88.31 77 ASP A N 1
ATOM 559 C CA . ASP A 1 77 ? -5.711 -7.200 -11.792 1.00 88.31 77 ASP A CA 1
ATOM 560 C C . ASP A 1 77 ? -4.795 -6.020 -11.434 1.00 88.31 77 ASP A C 1
ATOM 562 O O . ASP A 1 77 ? -3.851 -6.139 -10.641 1.00 88.31 77 ASP A O 1
ATOM 566 N N . GLY A 1 78 ? -5.107 -4.847 -11.988 1.00 88.94 78 GLY A N 1
ATOM 567 C CA . GLY A 1 78 ? -4.336 -3.620 -11.787 1.00 88.94 78 GLY A CA 1
ATOM 568 C C . GLY A 1 78 ? -4.108 -3.245 -10.320 1.00 88.94 78 GLY A C 1
ATOM 569 O O . GLY A 1 78 ? -3.036 -2.753 -9.960 1.00 88.94 78 GLY A O 1
ATOM 570 N N . ARG A 1 79 ? -5.080 -3.543 -9.452 1.00 92.75 79 ARG A N 1
ATOM 571 C CA . ARG A 1 79 ? -5.024 -3.304 -8.001 1.00 92.75 79 ARG A CA 1
ATOM 572 C C . ARG A 1 79 ? -3.966 -4.157 -7.334 1.00 92.75 79 ARG A C 1
ATOM 574 O O . ARG A 1 79 ? -3.207 -3.675 -6.498 1.00 92.75 79 ARG A O 1
ATOM 581 N N . ARG A 1 80 ? -3.908 -5.436 -7.702 1.00 92.00 80 ARG A N 1
ATOM 582 C CA . ARG A 1 80 ? -2.911 -6.358 -7.162 1.00 92.00 80 ARG A CA 1
ATOM 583 C C . ARG A 1 80 ? -1.524 -5.989 -7.669 1.00 92.00 80 ARG A C 1
ATOM 585 O O . ARG A 1 80 ? -0.592 -5.918 -6.871 1.00 92.00 80 ARG A O 1
ATOM 592 N N . LEU A 1 81 ? -1.403 -5.706 -8.964 1.00 90.75 81 LEU A N 1
ATOM 593 C CA . LEU A 1 81 ? -0.133 -5.340 -9.586 1.00 90.75 81 LEU A CA 1
ATOM 594 C C . LEU A 1 81 ? 0.489 -4.102 -8.936 1.00 90.75 81 LEU A C 1
ATOM 596 O O . LEU A 1 81 ? 1.665 -4.141 -8.578 1.00 90.75 81 LEU A O 1
ATOM 600 N N . VAL A 1 82 ? -0.287 -3.034 -8.722 1.00 92.81 82 VAL A N 1
ATOM 601 C CA . VAL A 1 82 ? 0.266 -1.780 -8.193 1.00 92.81 82 VAL A CA 1
ATOM 602 C C . VAL A 1 82 ? 0.726 -1.899 -6.738 1.00 92.81 82 VAL A C 1
ATOM 604 O O . VAL A 1 82 ? 1.768 -1.354 -6.380 1.00 92.81 82 VAL A O 1
ATOM 607 N N . VAL A 1 83 ? 0.015 -2.667 -5.905 1.00 92.62 83 VAL A N 1
ATOM 608 C CA . VAL A 1 83 ? 0.416 -2.890 -4.506 1.00 92.62 83 VAL A CA 1
ATOM 609 C C . VAL A 1 83 ? 1.685 -3.732 -4.428 1.00 92.62 83 VAL A C 1
ATOM 611 O O . VAL A 1 83 ? 2.597 -3.405 -3.670 1.00 92.62 83 VAL A O 1
ATOM 614 N N . MET A 1 84 ? 1.775 -4.787 -5.240 1.00 89.69 84 MET A N 1
ATOM 615 C CA . MET A 1 84 ? 2.970 -5.631 -5.298 1.00 89.69 84 MET A CA 1
ATOM 616 C C . MET A 1 84 ? 4.172 -4.849 -5.842 1.00 89.69 84 MET A C 1
ATOM 618 O O . MET A 1 84 ? 5.266 -4.954 -5.291 1.00 89.69 84 MET A O 1
ATOM 622 N N . ALA A 1 85 ? 3.966 -4.013 -6.866 1.00 89.38 85 ALA A N 1
ATOM 623 C CA . ALA A 1 85 ? 4.997 -3.135 -7.413 1.00 89.38 85 ALA A CA 1
ATOM 624 C C . ALA A 1 85 ? 5.488 -2.114 -6.379 1.00 89.38 85 ALA A C 1
ATOM 626 O O . ALA A 1 85 ? 6.698 -1.936 -6.233 1.00 89.38 85 ALA A O 1
ATOM 627 N N . TYR A 1 86 ? 4.570 -1.480 -5.637 1.00 92.25 86 TYR A N 1
ATOM 628 C CA . TYR A 1 86 ? 4.908 -0.551 -4.555 1.00 92.25 86 TYR A CA 1
ATOM 629 C C . TYR A 1 86 ? 5.782 -1.232 -3.512 1.00 92.25 86 TYR A C 1
ATOM 631 O O . TYR A 1 86 ? 6.855 -0.742 -3.166 1.00 92.25 86 TYR A O 1
ATOM 639 N N . ALA A 1 87 ? 5.355 -2.402 -3.056 1.00 88.69 87 ALA A N 1
ATOM 640 C CA . ALA A 1 87 ? 6.048 -3.107 -2.004 1.00 88.69 87 ALA A CA 1
ATOM 641 C C . ALA A 1 87 ? 7.444 -3.595 -2.447 1.00 88.69 87 ALA A C 1
ATOM 643 O O . ALA A 1 87 ? 8.408 -3.473 -1.692 1.00 88.69 87 ALA A O 1
ATOM 644 N N . SER A 1 88 ? 7.593 -4.032 -3.704 1.00 86.19 88 SER A N 1
ATOM 645 C CA . SER A 1 88 ? 8.907 -4.323 -4.293 1.00 86.19 88 SER A CA 1
ATOM 646 C C . SER A 1 88 ? 9.796 -3.083 -4.435 1.00 86.19 88 SER A C 1
ATOM 648 O O . SER A 1 88 ? 11.005 -3.185 -4.236 1.00 86.19 88 SER A O 1
ATOM 650 N N . ALA A 1 89 ? 9.237 -1.916 -4.770 1.00 86.12 89 ALA A N 1
ATOM 651 C CA . ALA A 1 89 ? 10.004 -0.671 -4.844 1.00 86.12 89 ALA A CA 1
ATOM 652 C C . ALA A 1 89 ? 10.515 -0.243 -3.458 1.00 86.12 89 ALA A C 1
ATOM 654 O O . ALA A 1 89 ? 11.689 0.098 -3.314 1.00 86.12 89 ALA A O 1
ATOM 655 N N . VAL A 1 90 ? 9.677 -0.334 -2.418 1.00 84.94 90 VAL A N 1
ATOM 656 C CA . VAL A 1 90 ? 10.093 -0.039 -1.036 1.00 84.94 90 VAL A CA 1
ATOM 657 C C . VAL A 1 90 ? 11.195 -0.992 -0.568 1.00 84.94 90 VAL A C 1
ATOM 659 O O . VAL A 1 90 ? 12.179 -0.544 0.019 1.00 84.94 90 VAL A O 1
ATOM 662 N N . GLU A 1 91 ? 11.082 -2.286 -0.869 1.00 79.19 91 GLU A N 1
ATOM 663 C CA . GLU A 1 91 ? 12.129 -3.267 -0.564 1.00 79.19 91 GLU A CA 1
ATOM 664 C C . GLU A 1 91 ? 13.449 -2.924 -1.256 1.00 79.19 91 GLU A C 1
ATOM 666 O O . GLU A 1 91 ? 14.479 -2.865 -0.589 1.00 79.19 91 GLU A O 1
ATOM 671 N N . ARG A 1 92 ? 13.440 -2.619 -2.562 1.00 79.19 92 ARG A N 1
ATOM 672 C CA . ARG A 1 92 ? 14.661 -2.232 -3.293 1.00 79.19 92 ARG A CA 1
ATOM 673 C C . ARG A 1 92 ? 15.334 -0.995 -2.694 1.00 79.19 92 ARG A C 1
ATOM 675 O O . ARG A 1 92 ? 16.560 -0.967 -2.574 1.00 79.19 92 ARG A O 1
ATOM 682 N N . LEU A 1 93 ? 14.550 -0.010 -2.255 1.00 75.19 93 LEU A N 1
ATOM 683 C CA . LEU A 1 93 ? 15.065 1.169 -1.551 1.00 75.19 93 LEU A CA 1
ATOM 684 C C . LEU A 1 93 ? 15.623 0.828 -0.157 1.00 75.19 93 LEU A C 1
ATOM 686 O O . LEU A 1 93 ? 16.611 1.428 0.266 1.00 75.19 93 LEU A O 1
ATOM 690 N N . GLY A 1 94 ? 15.019 -0.130 0.554 1.00 64.69 94 GLY A N 1
ATOM 691 C CA . GLY A 1 94 ? 15.466 -0.593 1.872 1.00 64.69 94 GLY A CA 1
ATOM 692 C C . GLY A 1 94 ? 16.751 -1.428 1.831 1.00 64.69 94 GLY A C 1
ATOM 693 O O . GLY A 1 94 ? 17.631 -1.236 2.665 1.00 64.69 94 GLY A O 1
ATOM 694 N N . VAL A 1 95 ? 16.901 -2.297 0.830 1.00 54.78 95 VAL A N 1
ATOM 695 C CA . VAL A 1 95 ? 18.092 -3.145 0.612 1.00 54.78 95 VAL A CA 1
ATOM 696 C C . VAL A 1 95 ? 19.325 -2.297 0.299 1.00 54.78 95 VAL A C 1
ATOM 698 O O . VAL A 1 95 ? 20.425 -2.587 0.765 1.00 54.78 95 VAL A O 1
ATOM 701 N N . ALA A 1 96 ? 19.140 -1.200 -0.439 1.00 46.59 96 ALA A N 1
ATOM 702 C CA . ALA A 1 96 ? 20.215 -0.285 -0.804 1.00 46.59 96 ALA A CA 1
ATOM 703 C C . ALA A 1 96 ? 20.805 0.504 0.382 1.00 46.59 96 ALA A C 1
ATOM 705 O O . ALA A 1 96 ? 21.876 1.081 0.225 1.00 46.59 96 ALA A O 1
ATOM 706 N N . ARG A 1 97 ? 20.164 0.516 1.565 1.00 40.03 97 ARG A N 1
ATOM 707 C CA . ARG A 1 97 ? 20.750 1.123 2.778 1.00 40.03 97 ARG A CA 1
ATOM 708 C C . ARG A 1 97 ? 21.916 0.322 3.362 1.00 40.03 97 ARG A C 1
ATOM 710 O O . ARG A 1 97 ? 22.695 0.903 4.099 1.00 40.03 97 ARG A O 1
ATOM 717 N N . GLY A 1 98 ? 22.035 -0.974 3.053 1.00 33.16 98 GLY A N 1
ATOM 718 C CA . GLY A 1 98 ? 23.164 -1.815 3.484 1.00 33.16 98 GLY A CA 1
ATOM 719 C C . GLY A 1 98 ? 24.333 -1.856 2.495 1.00 33.16 98 GLY A C 1
ATOM 720 O O . GLY A 1 98 ? 25.365 -2.449 2.793 1.00 33.16 98 GLY A O 1
ATOM 721 N N . ALA A 1 99 ? 24.178 -1.246 1.316 1.00 35.78 99 ALA A N 1
ATOM 722 C CA . ALA A 1 99 ? 25.271 -0.998 0.387 1.00 35.78 99 ALA A CA 1
ATOM 723 C C . ALA A 1 99 ? 25.803 0.410 0.667 1.00 35.78 99 ALA A C 1
ATOM 725 O O . ALA A 1 99 ? 25.475 1.364 -0.044 1.00 35.78 99 ALA A O 1
ATOM 726 N N . ASP A 1 100 ? 26.553 0.538 1.761 1.00 35.91 100 ASP A N 1
ATOM 727 C CA . ASP A 1 100 ? 27.302 1.750 2.070 1.00 35.91 100 ASP A CA 1
ATOM 728 C C . ASP A 1 100 ? 28.093 2.189 0.833 1.00 35.91 100 ASP A C 1
ATOM 730 O O . ASP A 1 100 ? 28.909 1.444 0.299 1.00 35.91 100 ASP A O 1
ATOM 734 N N . MET A 1 101 ? 27.735 3.364 0.312 1.00 36.34 101 MET A N 1
ATOM 735 C CA . MET A 1 101 ? 28.551 4.583 0.174 1.00 36.34 101 MET A CA 1
ATOM 736 C C . MET A 1 101 ? 30.088 4.462 0.278 1.00 36.34 101 MET A C 1
ATOM 738 O O . MET A 1 101 ? 30.748 5.383 0.747 1.00 36.34 101 MET A O 1
ATOM 742 N N . LEU A 1 102 ? 30.691 3.382 -0.200 1.00 35.94 102 LEU A N 1
ATOM 743 C CA . LEU A 1 102 ? 32.116 3.293 -0.470 1.00 35.94 102 LEU A CA 1
ATOM 744 C C . LEU A 1 102 ? 32.282 2.789 -1.893 1.00 35.94 102 LEU A C 1
ATOM 746 O O . LEU A 1 102 ? 32.134 1.613 -2.215 1.00 35.94 102 LEU A O 1
ATOM 750 N N . ALA A 1 103 ? 32.554 3.758 -2.758 1.00 44.38 103 ALA A N 1
ATOM 751 C CA . ALA A 1 103 ? 33.098 3.543 -4.075 1.00 44.38 103 ALA A CA 1
ATOM 752 C C . ALA A 1 103 ? 34.394 2.728 -3.961 1.00 44.38 103 ALA A C 1
ATOM 754 O O . ALA A 1 103 ? 35.468 3.290 -3.759 1.00 44.38 103 ALA A O 1
ATOM 755 N N . GLU A 1 104 ? 34.311 1.414 -4.137 1.00 36.00 104 GLU A N 1
ATOM 756 C CA . GLU A 1 104 ? 35.476 0.634 -4.525 1.00 36.00 104 GLU A CA 1
ATOM 757 C C . GLU A 1 104 ? 35.564 0.660 -6.050 1.00 36.00 104 GLU A C 1
ATOM 759 O O . GLU A 1 104 ? 34.904 -0.079 -6.781 1.00 36.00 104 GLU A O 1
ATOM 764 N N . ARG A 1 105 ? 36.379 1.603 -6.534 1.00 47.50 105 ARG A N 1
ATOM 765 C CA . ARG A 1 105 ? 37.003 1.527 -7.853 1.00 47.50 105 ARG A CA 1
ATOM 766 C C . ARG A 1 105 ? 37.764 0.202 -7.917 1.00 47.50 105 ARG A C 1
ATOM 768 O O . ARG A 1 105 ? 38.900 0.121 -7.464 1.00 47.50 105 ARG A O 1
ATOM 775 N N . VAL A 1 106 ? 37.164 -0.808 -8.533 1.00 39.41 106 VAL A N 1
ATOM 776 C CA . VAL A 1 106 ? 37.907 -1.934 -9.097 1.00 39.41 106 VAL A CA 1
ATOM 777 C C . VAL A 1 106 ? 37.766 -1.832 -10.607 1.00 39.41 106 VAL A C 1
ATOM 779 O O . VAL A 1 106 ? 36.668 -1.879 -11.159 1.00 39.41 106 VAL A O 1
ATOM 782 N N . GLY A 1 107 ? 38.898 -1.546 -11.247 1.00 43.97 107 GLY A N 1
ATOM 783 C CA . GLY A 1 107 ? 39.006 -1.256 -12.667 1.00 43.97 107 GLY A CA 1
ATOM 784 C C . GLY A 1 107 ? 38.504 -2.392 -13.557 1.00 43.97 107 GLY A C 1
ATOM 785 O O . GLY A 1 107 ? 38.725 -3.569 -13.292 1.00 43.97 107 GLY A O 1
ATOM 786 N N . GLY A 1 108 ? 37.868 -1.997 -14.652 1.00 31.89 108 GLY A N 1
ATOM 787 C CA . GLY A 1 108 ? 37.457 -2.867 -15.745 1.00 31.89 108 GLY A CA 1
ATOM 788 C C . GLY A 1 108 ? 36.659 -2.034 -16.735 1.00 31.89 108 GLY A C 1
ATOM 789 O O . GLY A 1 108 ? 35.585 -1.552 -16.394 1.00 31.89 108 GLY A O 1
ATOM 790 N N . GLY A 1 109 ? 37.226 -1.777 -17.914 1.00 37.03 109 GLY A N 1
ATOM 791 C CA . GLY A 1 109 ? 36.700 -0.842 -18.909 1.00 37.03 109 GLY A CA 1
ATOM 792 C C . GLY A 1 109 ? 35.282 -1.170 -19.381 1.00 37.03 109 GLY A C 1
ATOM 793 O O . GLY A 1 109 ? 35.082 -1.959 -20.296 1.00 37.03 109 GLY A O 1
ATOM 794 N N . GLY A 1 110 ? 34.313 -0.488 -18.787 1.00 39.81 110 GLY A N 1
ATOM 795 C CA . GLY A 1 110 ? 32.952 -0.306 -19.266 1.00 39.81 110 GLY A CA 1
ATOM 796 C C . GLY A 1 110 ? 32.574 1.127 -18.911 1.00 39.81 110 GLY A C 1
ATOM 797 O O . GLY A 1 110 ? 32.977 1.608 -17.851 1.00 39.81 110 GLY A O 1
ATOM 798 N N . GLY A 1 111 ? 31.889 1.849 -19.805 1.00 43.66 111 GLY A N 1
ATOM 799 C CA . GLY A 1 111 ? 31.456 3.229 -19.540 1.00 43.66 111 GLY A CA 1
ATOM 800 C C . GLY A 1 111 ? 30.759 3.354 -18.176 1.00 43.66 111 GLY A C 1
ATOM 801 O O . GLY A 1 111 ? 30.289 2.337 -17.667 1.00 43.66 111 GLY A O 1
ATOM 802 N N . PRO A 1 112 ? 30.713 4.551 -17.559 1.00 45.59 112 PRO A N 1
ATOM 803 C CA . PRO A 1 112 ? 30.219 4.726 -16.195 1.00 45.59 112 PRO A CA 1
ATOM 804 C C . PRO A 1 112 ? 28.829 4.099 -16.046 1.00 45.59 112 PRO A C 1
ATOM 806 O O . PRO A 1 112 ? 27.821 4.653 -16.475 1.00 45.59 112 PRO A O 1
ATOM 809 N N . SER A 1 113 ? 28.799 2.895 -15.475 1.00 54.12 113 SER A N 1
ATOM 810 C CA . SER A 1 113 ? 27.573 2.228 -15.082 1.00 54.12 113 SER A CA 1
ATOM 811 C C . SER A 1 113 ? 27.006 3.072 -13.959 1.00 54.12 113 SER A C 1
ATOM 813 O O . SER A 1 113 ? 27.671 3.269 -12.943 1.00 54.12 113 SER A O 1
ATOM 815 N N . ASP A 1 114 ? 25.796 3.590 -14.145 1.00 56.81 114 ASP A N 1
ATOM 816 C CA . ASP A 1 114 ? 25.129 4.529 -13.237 1.00 56.81 114 ASP A CA 1
ATOM 817 C C . ASP A 1 114 ? 24.809 3.913 -11.854 1.00 56.81 114 ASP A C 1
ATOM 819 O O . ASP A 1 114 ? 23.976 4.419 -11.117 1.00 56.81 114 ASP A O 1
ATOM 823 N N . GLY A 1 115 ? 25.400 2.763 -11.498 1.00 57.53 115 GLY A N 1
ATOM 824 C CA . GLY A 1 115 ? 25.312 2.122 -10.182 1.00 57.53 115 GLY A CA 1
ATOM 825 C C . GLY A 1 115 ? 23.894 1.733 -9.750 1.00 57.53 115 GLY A C 1
ATOM 826 O O . GLY A 1 115 ? 23.659 1.457 -8.573 1.00 57.53 115 GLY A O 1
ATOM 827 N N . GLY A 1 116 ? 22.928 1.761 -10.674 1.00 68.50 116 GLY A N 1
ATOM 828 C CA . GLY A 1 116 ? 21.502 1.656 -10.365 1.00 68.50 116 GLY A CA 1
ATOM 829 C C . GLY A 1 116 ? 20.889 2.923 -9.748 1.00 68.50 116 GLY A C 1
ATOM 830 O O . GLY A 1 116 ? 19.772 2.853 -9.244 1.00 68.50 116 GLY A O 1
ATOM 831 N N . ILE A 1 117 ? 21.571 4.074 -9.782 1.00 72.81 117 ILE A N 1
ATOM 832 C CA . ILE A 1 117 ? 21.091 5.366 -9.262 1.00 72.81 117 ILE A CA 1
ATOM 833 C C . ILE A 1 117 ? 19.802 5.783 -9.970 1.00 72.81 117 ILE A C 1
ATOM 835 O O . ILE A 1 117 ? 18.806 6.042 -9.296 1.00 72.81 117 ILE A O 1
ATOM 839 N N . SER A 1 118 ? 19.774 5.763 -11.305 1.00 75.44 118 SER A N 1
ATOM 840 C CA . SER A 1 118 ? 18.555 6.049 -12.072 1.00 75.44 118 SER A CA 1
ATOM 841 C C . SER A 1 118 ? 17.374 5.150 -11.675 1.00 75.44 118 SER A C 1
ATOM 843 O O . SER A 1 118 ? 16.262 5.640 -11.481 1.00 75.44 118 SER A O 1
ATOM 845 N N . ALA A 1 119 ? 17.609 3.851 -11.463 1.00 76.94 119 ALA A N 1
ATOM 846 C CA . ALA A 1 119 ? 16.566 2.921 -11.021 1.00 76.94 119 ALA A CA 1
ATOM 847 C C . ALA A 1 119 ? 16.072 3.238 -9.596 1.00 76.94 119 ALA A C 1
ATOM 849 O O . ALA A 1 119 ? 14.871 3.213 -9.339 1.00 76.94 119 ALA A O 1
ATOM 850 N N . ARG A 1 120 ? 16.970 3.623 -8.678 1.00 78.19 120 ARG A N 1
ATOM 851 C CA . ARG A 1 120 ? 16.599 4.062 -7.320 1.00 78.19 120 ARG A CA 1
ATOM 852 C C . ARG A 1 120 ? 15.791 5.354 -7.338 1.00 78.19 120 ARG A C 1
ATOM 854 O O . ARG A 1 120 ? 14.852 5.484 -6.560 1.00 78.19 120 ARG A O 1
ATOM 861 N N . LEU A 1 121 ? 16.138 6.301 -8.209 1.00 82.00 121 LEU A N 1
ATOM 862 C CA . LEU A 1 121 ? 15.375 7.538 -8.381 1.00 82.00 121 LEU A CA 1
ATOM 863 C C . LEU A 1 121 ? 13.969 7.246 -8.911 1.00 82.00 121 LEU A C 1
ATOM 865 O O . LEU A 1 121 ? 13.010 7.827 -8.412 1.00 82.00 121 LEU A O 1
ATOM 869 N N . GLN A 1 122 ? 13.833 6.309 -9.853 1.00 85.62 122 GLN A N 1
ATOM 870 C CA . GLN A 1 122 ? 12.531 5.851 -10.343 1.00 85.62 122 GLN A CA 1
ATOM 871 C C . GLN A 1 122 ? 11.715 5.156 -9.246 1.00 85.62 122 GLN A C 1
ATOM 873 O O . GLN A 1 122 ? 10.561 5.523 -9.031 1.00 85.62 122 GLN A O 1
ATOM 878 N N . ASP A 1 123 ? 12.312 4.215 -8.507 1.00 84.62 123 ASP A N 1
ATOM 879 C CA . ASP A 1 123 ? 11.656 3.537 -7.382 1.00 84.62 123 ASP A CA 1
ATOM 880 C C . ASP A 1 123 ? 11.222 4.539 -6.307 1.00 84.62 123 ASP A C 1
ATOM 882 O O . ASP A 1 123 ? 10.105 4.469 -5.793 1.00 84.62 123 ASP A O 1
ATOM 886 N N . ARG A 1 124 ? 12.082 5.513 -5.990 1.00 87.56 124 ARG A N 1
ATOM 887 C CA . ARG A 1 124 ? 11.779 6.565 -5.019 1.00 87.56 124 ARG A CA 1
ATOM 888 C C . ARG A 1 124 ? 10.643 7.460 -5.495 1.00 87.56 124 ARG A C 1
ATOM 890 O O . ARG A 1 124 ? 9.708 7.686 -4.732 1.00 87.56 124 ARG A O 1
ATOM 897 N N . ALA A 1 125 ? 10.697 7.928 -6.739 1.00 88.06 125 ALA A N 1
ATOM 898 C CA . ALA A 1 125 ? 9.646 8.748 -7.328 1.00 88.06 125 ALA A CA 1
ATOM 899 C C . ALA A 1 125 ? 8.305 8.004 -7.354 1.00 88.06 125 ALA A C 1
ATOM 901 O O . ALA A 1 125 ? 7.268 8.593 -7.056 1.00 88.06 125 ALA A O 1
ATOM 902 N N . PHE A 1 126 ? 8.324 6.703 -7.649 1.00 90.94 126 PHE A N 1
ATOM 903 C CA . PHE A 1 126 ? 7.135 5.862 -7.618 1.00 90.94 126 PHE A CA 1
ATOM 904 C C . PHE A 1 126 ? 6.563 5.716 -6.201 1.00 90.94 126 PHE A C 1
ATOM 906 O O . PHE A 1 126 ? 5.368 5.931 -6.003 1.00 90.94 126 PHE A O 1
ATOM 913 N N . VAL A 1 127 ? 7.401 5.425 -5.200 1.00 91.88 127 VAL A N 1
ATOM 914 C CA . VAL A 1 127 ? 6.976 5.344 -3.791 1.00 91.88 127 VAL A CA 1
ATOM 915 C C . VAL A 1 127 ? 6.397 6.674 -3.306 1.00 91.88 127 VAL A C 1
ATOM 917 O O . VAL A 1 127 ? 5.327 6.687 -2.697 1.00 91.88 127 VAL A O 1
ATOM 920 N N . ASP A 1 128 ? 7.056 7.794 -3.610 1.00 90.81 128 ASP A N 1
ATOM 921 C CA . ASP A 1 128 ? 6.587 9.128 -3.228 1.00 90.81 128 ASP A CA 1
ATOM 922 C C . ASP A 1 128 ? 5.264 9.484 -3.938 1.00 90.81 128 ASP A C 1
ATOM 924 O O . ASP A 1 128 ? 4.362 10.056 -3.321 1.00 90.81 128 ASP A O 1
ATOM 928 N N . ALA A 1 129 ? 5.094 9.086 -5.205 1.00 92.06 129 ALA A N 1
ATOM 929 C CA . ALA A 1 129 ? 3.842 9.261 -5.938 1.00 92.06 129 ALA A CA 1
ATOM 930 C C . ALA A 1 129 ? 2.693 8.448 -5.325 1.00 92.06 129 ALA A C 1
ATOM 932 O O . ALA A 1 129 ? 1.615 8.998 -5.097 1.00 92.06 129 ALA A O 1
ATOM 933 N N . VAL A 1 130 ? 2.917 7.169 -5.004 1.00 94.62 130 VAL A N 1
ATOM 934 C CA . VAL A 1 130 ? 1.905 6.325 -4.347 1.00 94.62 130 VAL A CA 1
ATOM 935 C C . VAL A 1 130 ? 1.533 6.898 -2.981 1.00 94.62 130 VAL A C 1
ATOM 937 O O . VAL A 1 130 ? 0.350 7.031 -2.687 1.00 94.62 130 VAL A O 1
ATOM 940 N N . ARG A 1 131 ? 2.504 7.322 -2.164 1.00 94.25 131 ARG A N 1
ATOM 941 C CA . ARG A 1 131 ? 2.230 7.938 -0.853 1.00 94.25 131 ARG A CA 1
ATOM 942 C C . ARG A 1 131 ? 1.443 9.242 -0.969 1.00 94.25 131 ARG A C 1
ATOM 944 O O . ARG A 1 131 ? 0.523 9.467 -0.184 1.00 94.25 131 ARG A O 1
ATOM 951 N N . GLY A 1 132 ? 1.756 10.070 -1.965 1.00 93.19 132 GLY A N 1
ATOM 952 C CA . GLY A 1 132 ? 0.991 11.280 -2.258 1.00 93.19 132 GLY A CA 1
ATOM 953 C C . GLY A 1 132 ? -0.450 10.984 -2.671 1.00 93.19 132 GLY A C 1
ATOM 954 O O . GLY A 1 132 ? -1.368 11.637 -2.174 1.00 93.19 132 GLY A O 1
ATOM 955 N N . LEU A 1 133 ? -0.659 9.956 -3.499 1.00 95.69 133 LEU A N 1
ATOM 956 C CA . LEU A 1 133 ? -1.991 9.479 -3.875 1.00 95.69 133 LEU A CA 1
ATOM 957 C C . LEU A 1 133 ? -2.763 8.930 -2.674 1.00 95.69 133 LEU A C 1
ATOM 959 O O . LEU A 1 133 ? -3.908 9.311 -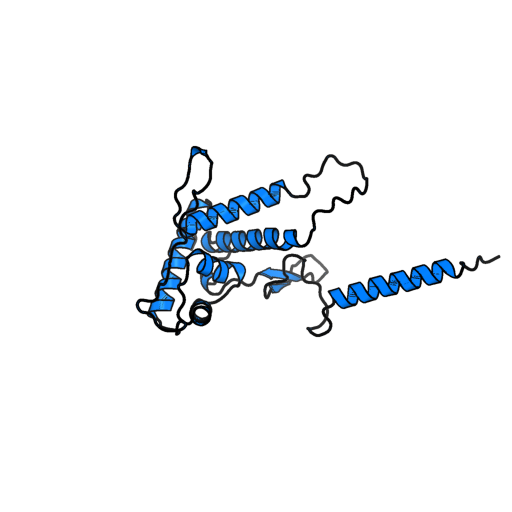2.489 1.00 95.69 133 LEU A O 1
ATOM 963 N N . VAL A 1 134 ? -2.139 8.101 -1.834 1.00 95.62 134 VAL A N 1
ATOM 964 C CA . VAL A 1 134 ? -2.751 7.504 -0.631 1.00 95.62 134 VAL A CA 1
ATOM 965 C C . VAL A 1 134 ? -3.177 8.573 0.386 1.00 95.62 134 VAL A C 1
ATOM 967 O O . VAL A 1 134 ? -4.240 8.471 1.003 1.00 95.62 134 VAL A O 1
ATOM 970 N N . ASN A 1 135 ? -2.375 9.629 0.547 1.00 95.25 135 ASN A N 1
ATOM 971 C CA . ASN A 1 135 ? -2.682 10.743 1.447 1.00 95.25 135 ASN A CA 1
ATOM 972 C C . ASN A 1 135 ? -3.563 11.840 0.827 1.00 95.25 135 ASN A C 1
ATOM 974 O O . ASN A 1 135 ? -3.902 12.796 1.521 1.00 95.25 135 ASN A O 1
ATOM 978 N N . HIS A 1 136 ? -3.929 11.730 -0.451 1.00 94.88 136 HIS A N 1
ATOM 979 C CA . HIS A 1 136 ? -4.684 12.751 -1.188 1.00 94.88 136 HIS A CA 1
ATOM 980 C C . HIS A 1 136 ? -3.967 14.113 -1.207 1.00 94.88 136 HIS A C 1
ATOM 982 O O . HIS A 1 136 ? -4.588 15.178 -1.147 1.00 94.88 136 HIS A O 1
ATOM 988 N N . TRP A 1 137 ? -2.638 14.095 -1.274 1.00 94.69 137 TRP A N 1
ATOM 989 C CA . TRP A 1 137 ? -1.851 15.316 -1.366 1.00 94.69 137 TRP A CA 1
ATOM 990 C C . TRP A 1 137 ? -2.075 16.026 -2.701 1.00 94.69 137 TRP A C 1
ATOM 992 O O . TRP A 1 137 ? -2.445 15.434 -3.718 1.00 94.69 137 TRP A O 1
ATOM 1002 N N . ARG A 1 138 ? -1.829 17.337 -2.716 1.00 93.00 138 ARG A N 1
ATOM 1003 C CA . ARG A 1 138 ? -2.003 18.145 -3.923 1.00 93.00 138 ARG A CA 1
ATOM 1004 C C . ARG A 1 138 ? -0.869 17.872 -4.910 1.00 93.00 138 ARG A C 1
ATOM 1006 O O . ARG A 1 138 ? 0.303 17.996 -4.563 1.00 93.00 138 ARG A O 1
ATOM 1013 N N . TRP A 1 139 ? -1.210 17.570 -6.162 1.00 90.56 139 TRP A N 1
ATOM 1014 C CA . TRP A 1 139 ? -0.228 17.458 -7.243 1.00 90.56 139 TRP A CA 1
ATOM 1015 C C . TRP A 1 139 ? 0.264 18.837 -7.699 1.00 90.56 139 TRP A C 1
ATOM 1017 O O . TRP A 1 139 ? -0.535 19.696 -8.086 1.00 90.56 139 TRP A O 1
ATOM 1027 N N . HIS A 1 140 ? 1.581 19.039 -7.710 1.00 88.38 140 HIS A N 1
ATOM 1028 C CA . HIS A 1 140 ? 2.212 20.259 -8.196 1.00 88.38 140 HIS A CA 1
ATOM 1029 C C . HIS A 1 140 ? 2.703 20.080 -9.637 1.00 88.38 140 HIS A C 1
ATOM 1031 O O . HIS A 1 140 ? 3.775 19.523 -9.884 1.00 88.38 140 HIS A O 1
ATOM 1037 N N . ARG A 1 141 ? 1.944 20.609 -10.609 1.00 85.38 141 ARG A N 1
ATOM 1038 C CA . ARG A 1 141 ? 2.234 20.443 -12.048 1.00 85.38 141 ARG A CA 1
ATOM 1039 C C . 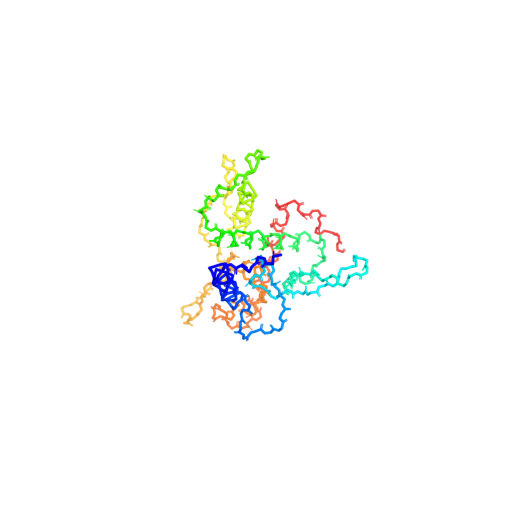ARG A 1 141 ? 3.634 20.919 -12.446 1.00 85.38 141 ARG A C 1
ATOM 1041 O O . ARG A 1 141 ? 4.305 20.218 -13.186 1.00 85.38 141 ARG A O 1
ATOM 1048 N N . GLY A 1 142 ? 4.094 22.052 -11.911 1.00 81.25 142 GLY A N 1
ATOM 1049 C CA . GLY A 1 142 ? 5.408 22.612 -12.257 1.00 81.25 142 GLY A CA 1
ATOM 1050 C C . GLY A 1 142 ? 6.610 21.838 -11.702 1.00 81.25 142 GLY A C 1
ATOM 1051 O O . GLY A 1 142 ? 7.715 22.031 -12.182 1.00 81.25 142 GLY A O 1
ATOM 1052 N N . LEU A 1 143 ? 6.406 20.967 -10.705 1.00 79.44 143 LEU A N 1
ATOM 1053 C CA . LEU A 1 143 ? 7.484 20.170 -10.098 1.00 79.44 143 LEU A CA 1
ATOM 1054 C C . LEU A 1 143 ? 7.358 18.678 -10.432 1.00 79.44 143 LEU A C 1
ATOM 1056 O O . LEU A 1 143 ? 8.210 17.899 -10.020 1.00 79.44 143 LEU A O 1
ATOM 1060 N N . GLY A 1 144 ? 6.279 18.269 -11.110 1.00 82.25 144 GLY A N 1
ATOM 1061 C CA . GLY A 1 144 ? 6.011 16.863 -11.411 1.00 82.25 144 GLY A CA 1
ATOM 1062 C C . GLY A 1 144 ? 5.937 15.967 -10.169 1.00 82.25 144 GLY A C 1
ATOM 1063 O O . GLY A 1 144 ? 6.303 14.799 -10.251 1.00 82.25 144 GLY A O 1
ATOM 1064 N N . ARG A 1 145 ? 5.519 16.505 -9.013 1.00 86.69 145 ARG A N 1
ATOM 1065 C CA . ARG A 1 145 ? 5.444 15.767 -7.740 1.00 86.69 145 ARG A CA 1
ATOM 1066 C C . ARG A 1 145 ? 4.311 16.260 -6.848 1.00 86.69 145 ARG A C 1
ATOM 1068 O O . ARG A 1 145 ? 3.775 17.351 -7.051 1.00 86.69 145 ARG A O 1
ATOM 1075 N N . PHE A 1 146 ? 3.977 15.480 -5.826 1.00 87.38 146 PHE A N 1
ATOM 1076 C CA . PHE A 1 146 ? 3.057 15.900 -4.772 1.00 87.38 146 PHE A CA 1
ATOM 1077 C C . PHE A 1 146 ? 3.701 16.927 -3.835 1.00 87.38 146 PHE A C 1
ATOM 1079 O O . PHE A 1 146 ? 4.888 16.843 -3.521 1.00 87.38 146 PHE A O 1
ATOM 1086 N N . THR A 1 147 ? 2.908 17.891 -3.374 1.00 89.81 147 THR A N 1
ATOM 1087 C CA . THR A 1 147 ? 3.257 18.732 -2.228 1.00 89.81 147 THR A CA 1
ATOM 1088 C C . THR A 1 147 ? 2.878 17.978 -0.962 1.00 89.81 147 THR A C 1
ATOM 1090 O O . THR A 1 147 ? 1.692 17.766 -0.713 1.00 89.81 147 THR A O 1
ATOM 1093 N N . GLU A 1 148 ? 3.880 17.562 -0.190 1.00 88.75 148 GLU A N 1
ATOM 1094 C CA . GLU A 1 148 ? 3.683 16.858 1.077 1.00 88.75 148 GLU A CA 1
ATOM 1095 C C . GLU A 1 148 ? 2.841 17.700 2.044 1.00 88.75 148 GLU A C 1
ATOM 1097 O O . GLU A 1 148 ? 3.125 18.871 2.298 1.00 88.75 148 GLU A O 1
ATOM 1102 N N . GLY A 1 149 ? 1.759 17.096 2.529 1.00 88.00 149 GLY A N 1
ATOM 1103 C CA . GLY A 1 149 ? 0.852 17.660 3.519 1.00 88.00 149 GLY A CA 1
ATOM 1104 C C . GLY A 1 149 ? 0.750 16.749 4.744 1.00 88.00 149 GLY A C 1
ATOM 1105 O O . GLY A 1 149 ? 1.491 15.771 4.854 1.00 88.00 149 GLY A O 1
ATOM 1106 N N . PRO A 1 150 ? -0.181 17.018 5.673 1.00 91.94 150 PRO A N 1
ATOM 1107 C CA . PRO A 1 150 ? -0.402 16.119 6.799 1.00 91.94 150 PRO A CA 1
ATOM 1108 C C . PRO A 1 150 ? -0.791 14.716 6.309 1.00 91.94 150 PRO A C 1
ATOM 1110 O O . PRO A 1 150 ? -1.462 14.561 5.284 1.00 91.94 150 PRO A O 1
ATOM 1113 N N . ALA A 1 151 ? -0.369 13.688 7.046 1.00 91.19 151 ALA A N 1
ATOM 1114 C CA . ALA A 1 151 ? -0.786 12.319 6.773 1.00 91.19 151 ALA A CA 1
ATOM 1115 C C . ALA A 1 151 ? -2.301 12.174 6.983 1.00 91.19 151 ALA A C 1
ATOM 1117 O O . ALA A 1 151 ? -2.851 12.671 7.971 1.00 91.19 151 ALA A O 1
ATOM 1118 N N . ARG A 1 152 ? -2.975 11.482 6.062 1.00 95.44 152 ARG A N 1
ATOM 1119 C CA . ARG A 1 152 ? -4.428 11.299 6.095 1.00 95.44 152 ARG A CA 1
ATOM 1120 C C . ARG A 1 152 ? -4.794 10.244 7.144 1.00 95.44 152 ARG A C 1
ATOM 1122 O O . ARG A 1 152 ? -4.337 9.106 7.025 1.00 95.44 152 ARG A O 1
ATOM 1129 N N . PRO A 1 153 ? -5.611 10.559 8.160 1.00 94.81 153 PRO A N 1
ATOM 1130 C CA . PRO A 1 153 ? -6.100 9.542 9.075 1.00 94.81 153 PRO A CA 1
ATOM 1131 C C . PRO A 1 153 ? -7.223 8.725 8.422 1.00 94.81 153 PRO A C 1
ATOM 1133 O O . PRO A 1 153 ? -8.147 9.290 7.843 1.00 94.81 153 PRO A O 1
ATOM 1136 N N . VAL A 1 154 ? -7.166 7.401 8.563 1.00 94.94 154 VAL A N 1
ATOM 1137 C CA . VAL A 1 154 ? -8.248 6.477 8.172 1.00 94.94 154 VAL A CA 1
ATOM 1138 C C . VAL A 1 154 ? -9.132 6.171 9.374 1.00 94.94 154 VAL A C 1
ATOM 1140 O O . VAL A 1 154 ? -10.357 6.186 9.292 1.00 94.94 154 VAL A O 1
ATOM 1143 N N . LEU A 1 155 ? -8.505 5.925 10.527 1.00 92.94 155 LEU A N 1
ATOM 1144 C CA . LEU A 1 155 ? -9.210 5.611 11.761 1.00 92.94 155 LEU A CA 1
ATOM 1145 C C . LEU A 1 155 ? -8.661 6.448 12.913 1.00 92.94 155 LEU A C 1
ATOM 1147 O O . LEU A 1 155 ? -7.483 6.356 13.257 1.00 92.94 155 LEU A O 1
ATOM 1151 N N . VAL A 1 156 ? -9.534 7.246 13.531 1.00 91.81 156 VAL A N 1
ATOM 1152 C CA . VAL A 1 156 ? -9.185 8.145 14.640 1.00 91.81 156 VAL A CA 1
ATOM 1153 C C . VAL A 1 156 ? -9.932 7.727 15.909 1.00 91.81 156 VAL A C 1
ATOM 1155 O O . VAL A 1 156 ? -11.143 7.481 15.859 1.00 91.81 156 VAL A O 1
ATOM 1158 N N . PRO A 1 157 ? -9.261 7.656 17.072 1.00 88.06 157 PRO A N 1
ATOM 1159 C CA . PRO A 1 157 ? -9.935 7.430 18.346 1.00 88.06 157 PRO A CA 1
ATOM 1160 C C . PRO A 1 157 ? -10.937 8.556 18.650 1.00 88.06 157 PRO A C 1
ATOM 1162 O O . PRO A 1 157 ? -10.563 9.717 18.770 1.00 88.06 157 PRO A O 1
ATOM 1165 N N . ARG A 1 158 ? -12.223 8.220 18.826 1.00 81.50 158 ARG A N 1
ATOM 1166 C CA . ARG A 1 158 ? -13.288 9.201 19.137 1.00 81.50 158 ARG A CA 1
ATOM 1167 C C . ARG A 1 158 ? -13.209 9.801 20.553 1.00 81.50 158 ARG A C 1
ATOM 1169 O O . ARG A 1 158 ? -13.860 10.801 20.827 1.00 81.50 158 ARG A O 1
ATOM 1176 N N . ARG A 1 159 ? -12.457 9.184 21.470 1.00 73.50 159 ARG A N 1
ATOM 1177 C CA . ARG A 1 159 ? -12.197 9.634 22.855 1.00 73.50 159 ARG A CA 1
ATOM 1178 C C . ARG A 1 159 ? -10.766 9.234 23.235 1.00 73.50 159 ARG A C 1
ATOM 1180 O O . ARG A 1 159 ? -10.210 8.358 22.570 1.00 73.50 159 ARG A O 1
ATOM 1187 N N . ARG A 1 160 ? -10.193 9.806 24.309 1.00 61.44 160 ARG A N 1
ATOM 1188 C CA . ARG A 1 160 ? -8.941 9.333 24.950 1.00 61.44 160 ARG A CA 1
ATOM 1189 C C . ARG A 1 160 ? -9.138 7.918 25.524 1.00 61.44 160 ARG A C 1
ATOM 1191 O O . ARG A 1 160 ? -9.198 7.725 26.730 1.00 61.44 160 ARG A O 1
ATOM 1198 N N . ALA A 1 161 ? -9.312 6.930 24.654 1.00 68.75 161 ALA A N 1
ATOM 1199 C CA . ALA A 1 161 ? -9.260 5.527 25.009 1.00 68.75 161 ALA A CA 1
ATOM 1200 C C . ALA A 1 161 ? -7.774 5.172 25.171 1.00 68.75 161 ALA A C 1
ATOM 1202 O O . ALA A 1 161 ? -7.038 5.257 24.181 1.00 68.75 161 ALA A O 1
ATOM 1203 N N . PRO A 1 162 ? -7.309 4.841 26.388 1.00 75.31 162 PRO A N 1
ATOM 1204 C CA . PRO A 1 162 ? -5.902 4.545 26.620 1.00 75.31 162 PRO A CA 1
ATOM 1205 C C . PRO A 1 162 ? -5.447 3.408 25.695 1.00 75.31 162 PRO A C 1
ATOM 1207 O O . PRO A 1 162 ? -6.140 2.404 25.539 1.00 75.31 162 PRO A O 1
ATOM 1210 N N . GLY A 1 163 ? -4.309 3.605 25.027 1.00 80.12 163 GLY A N 1
ATOM 1211 C CA . GLY A 1 163 ? -3.698 2.618 24.131 1.00 80.12 163 GLY A CA 1
ATOM 1212 C C . GLY A 1 163 ? -4.188 2.613 22.677 1.00 80.12 163 GLY A C 1
ATOM 1213 O O . GLY A 1 163 ? -3.518 2.008 21.842 1.00 80.12 163 GLY A O 1
ATOM 1214 N N . ARG A 1 164 ? -5.286 3.304 22.322 1.00 87.06 164 ARG A N 1
ATOM 1215 C CA . ARG A 1 164 ? -5.724 3.406 20.915 1.00 87.06 164 ARG A CA 1
ATOM 1216 C C . ARG A 1 164 ? -4.963 4.498 20.184 1.00 87.06 164 ARG A C 1
ATOM 1218 O O . ARG A 1 164 ? -5.061 5.673 20.533 1.00 87.06 164 ARG A O 1
ATOM 1225 N N . ARG A 1 165 ? -4.252 4.112 19.130 1.00 88.81 165 ARG A N 1
ATOM 1226 C CA . ARG A 1 165 ? -3.542 5.031 18.235 1.00 88.81 165 ARG A CA 1
ATOM 1227 C C . ARG A 1 165 ? -4.339 5.220 16.954 1.00 88.81 165 ARG A C 1
ATOM 1229 O O . ARG A 1 165 ? -5.050 4.314 16.524 1.00 88.81 165 ARG A O 1
ATOM 1236 N N . GLN A 1 166 ? -4.220 6.393 16.341 1.00 92.00 166 GLN A N 1
ATOM 1237 C CA . GLN A 1 166 ? -4.749 6.589 14.994 1.00 92.00 166 GLN A CA 1
ATOM 1238 C C . GLN A 1 166 ? -4.088 5.615 14.007 1.00 92.00 166 GLN A C 1
ATOM 1240 O O . GLN A 1 166 ? -2.957 5.175 14.228 1.00 92.00 166 GLN A O 1
ATOM 1245 N N . ILE A 1 167 ? -4.807 5.274 12.942 1.00 93.06 167 ILE A N 1
ATOM 1246 C CA . ILE A 1 167 ? -4.275 4.539 11.792 1.00 93.06 167 ILE A CA 1
ATOM 1247 C C . ILE A 1 167 ? -4.257 5.518 10.625 1.00 93.06 167 ILE A C 1
ATOM 1249 O O . ILE A 1 167 ? -5.309 6.034 10.236 1.00 93.06 167 ILE A O 1
ATOM 1253 N N . LEU A 1 168 ? -3.063 5.807 10.114 1.00 94.50 168 LEU A N 1
ATOM 1254 C CA . LEU A 1 168 ? -2.866 6.673 8.957 1.00 94.50 168 LEU A CA 1
ATOM 1255 C C . LEU A 1 168 ? -2.975 5.861 7.663 1.00 94.50 168 LEU A C 1
ATOM 1257 O O . LEU A 1 168 ? -2.751 4.652 7.657 1.00 94.50 168 LEU A O 1
ATOM 1261 N N . ALA A 1 169 ? -3.299 6.530 6.561 1.00 93.56 169 ALA A N 1
ATOM 1262 C CA . ALA A 1 169 ? -3.502 5.892 5.265 1.00 93.56 169 ALA A CA 1
ATOM 1263 C C . ALA A 1 169 ? -2.233 5.198 4.753 1.00 93.56 169 ALA A C 1
ATOM 1265 O O . ALA A 1 169 ? -2.290 4.056 4.303 1.00 93.56 169 ALA A O 1
ATOM 1266 N N . VAL A 1 170 ? -1.075 5.855 4.884 1.00 91.94 170 VAL A N 1
ATOM 1267 C CA . VAL A 1 170 ? 0.216 5.253 4.511 1.00 91.94 170 VAL A CA 1
ATOM 1268 C C 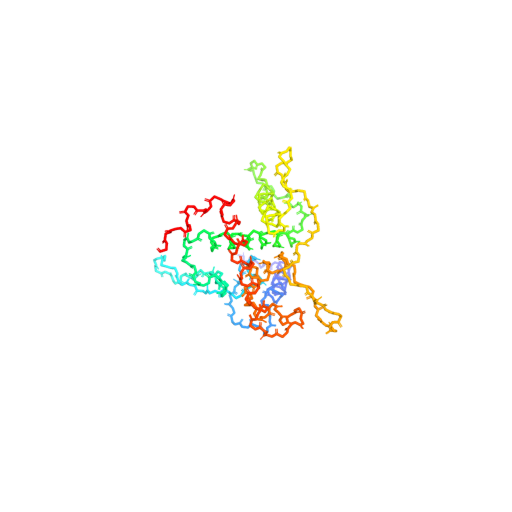. VAL A 1 170 ? 0.591 4.105 5.445 1.00 91.94 170 VAL A C 1
ATOM 1270 O O . VAL A 1 170 ? 1.072 3.094 4.954 1.00 91.94 170 VAL A O 1
ATOM 1273 N N . ASP A 1 171 ? 0.308 4.197 6.748 1.00 89.81 171 ASP A N 1
ATOM 1274 C CA . ASP A 1 171 ? 0.575 3.096 7.689 1.00 89.81 171 ASP A CA 1
ATOM 1275 C C . ASP A 1 171 ? -0.264 1.857 7.344 1.00 89.81 171 ASP A C 1
ATOM 1277 O O . ASP A 1 171 ? 0.243 0.738 7.338 1.00 89.81 171 ASP A O 1
ATOM 1281 N N . LEU A 1 172 ? -1.549 2.054 7.019 1.00 91.88 172 LEU A N 1
ATOM 1282 C CA . LEU A 1 172 ? -2.433 0.991 6.535 1.00 91.88 172 LEU A CA 1
ATOM 1283 C C . LEU A 1 172 ? -1.885 0.377 5.242 1.00 91.88 172 LEU A C 1
ATOM 1285 O O . LEU A 1 172 ? -1.829 -0.846 5.111 1.00 91.88 172 LEU A O 1
ATOM 1289 N N . TRP A 1 173 ? -1.475 1.223 4.297 1.00 92.94 173 TRP A N 1
ATOM 1290 C CA . TRP A 1 173 ? -0.940 0.787 3.016 1.00 92.94 173 TRP A CA 1
ATOM 1291 C C . TRP A 1 173 ? 0.360 -0.003 3.174 1.00 92.94 173 TRP A C 1
ATOM 1293 O O . TRP A 1 173 ? 0.468 -1.098 2.631 1.00 92.94 173 TRP A O 1
ATOM 1303 N N . ASP A 1 174 ? 1.313 0.496 3.960 1.00 88.38 174 ASP A N 1
ATOM 1304 C CA . ASP A 1 174 ? 2.593 -0.157 4.237 1.00 88.38 174 ASP A CA 1
ATOM 1305 C C . ASP A 1 174 ? 2.379 -1.487 4.982 1.00 88.38 174 ASP A C 1
ATOM 1307 O O . ASP A 1 174 ? 2.937 -2.512 4.590 1.00 88.38 174 ASP A O 1
ATOM 1311 N N . ALA A 1 175 ? 1.486 -1.531 5.974 1.00 85.50 175 ALA A N 1
ATOM 1312 C CA . ALA A 1 175 ? 1.167 -2.760 6.697 1.00 85.50 175 ALA A CA 1
ATOM 1313 C C . ALA A 1 175 ? 0.542 -3.850 5.800 1.00 85.50 175 ALA A C 1
ATOM 1315 O O . ALA A 1 175 ? 0.797 -5.041 5.992 1.00 85.50 175 ALA A O 1
ATOM 1316 N N . VAL A 1 176 ? -0.268 -3.475 4.805 1.00 89.81 176 VAL A N 1
ATOM 1317 C CA . VAL A 1 176 ? -0.843 -4.440 3.852 1.00 89.81 176 VAL A CA 1
ATOM 1318 C C . VAL A 1 176 ? 0.158 -4.806 2.759 1.00 89.81 176 VAL A C 1
ATOM 1320 O O . VAL A 1 176 ? 0.353 -5.985 2.473 1.00 89.81 176 VAL A O 1
ATOM 1323 N N . ALA A 1 177 ? 0.771 -3.809 2.127 1.00 88.62 177 ALA A N 1
ATOM 1324 C CA . ALA A 1 177 ? 1.613 -3.982 0.953 1.00 88.62 177 ALA A CA 1
ATOM 1325 C C . ALA A 1 177 ? 2.960 -4.605 1.318 1.00 88.62 177 ALA A C 1
ATOM 1327 O O . ALA A 1 177 ? 3.369 -5.594 0.710 1.00 88.62 177 ALA A O 1
ATOM 1328 N N . ILE A 1 178 ? 3.626 -4.037 2.326 1.00 83.69 178 ILE A N 1
ATOM 1329 C CA . ILE A 1 178 ? 4.966 -4.431 2.750 1.00 83.69 178 ILE A CA 1
ATOM 1330 C C . ILE A 1 178 ? 4.859 -5.616 3.697 1.00 83.69 178 ILE A C 1
ATOM 1332 O O . ILE A 1 178 ? 5.402 -6.669 3.398 1.00 83.69 178 ILE A O 1
ATOM 1336 N N . GLU A 1 179 ? 4.117 -5.488 4.794 1.00 79.56 179 GLU A N 1
ATOM 1337 C CA . GLU A 1 179 ? 4.090 -6.524 5.837 1.00 79.56 179 GLU A CA 1
ATOM 1338 C C . GLU A 1 179 ? 3.083 -7.660 5.575 1.00 79.56 179 GLU A C 1
ATOM 1340 O O . GLU A 1 179 ? 3.106 -8.682 6.263 1.00 79.56 179 GLU A O 1
ATOM 1345 N N . GLY A 1 180 ? 2.192 -7.517 4.587 1.00 84.06 180 GLY A N 1
ATOM 1346 C CA . GLY A 1 180 ? 1.213 -8.551 4.238 1.00 84.06 180 GLY A CA 1
ATOM 1347 C C . GLY A 1 180 ? 0.160 -8.814 5.320 1.00 84.06 180 GLY A C 1
ATOM 1348 O O . GLY A 1 180 ? -0.428 -9.900 5.352 1.00 84.06 180 GLY A O 1
ATOM 1349 N N . LEU A 1 181 ? -0.072 -7.863 6.230 1.00 83.62 181 LEU A N 1
ATOM 1350 C CA . LEU A 1 181 ? -0.915 -8.077 7.404 1.00 83.62 181 LEU A CA 1
ATOM 1351 C C . LEU A 1 181 ? -2.412 -8.045 7.063 1.00 83.62 181 LEU A C 1
ATOM 1353 O O . LEU A 1 181 ? -2.863 -7.207 6.279 1.00 83.62 181 LEU A O 1
ATOM 1357 N N . PRO A 1 182 ? -3.232 -8.905 7.695 1.00 90.06 182 PRO A N 1
ATOM 1358 C CA . PRO A 1 182 ? -4.681 -8.770 7.631 1.00 90.06 182 PRO A CA 1
ATOM 1359 C C . PRO A 1 182 ? -5.154 -7.568 8.469 1.00 90.06 182 PRO A C 1
ATOM 1361 O O . PRO A 1 182 ? -4.582 -7.272 9.518 1.00 90.06 182 PRO A O 1
ATOM 1364 N N . PHE A 1 183 ? -6.267 -6.930 8.089 1.00 92.38 183 PHE A N 1
ATOM 1365 C CA . PHE A 1 183 ? -6.800 -5.744 8.789 1.00 92.38 183 PHE A CA 1
ATOM 1366 C C . PHE A 1 183 ? -7.017 -5.948 10.297 1.00 92.38 183 PHE A C 1
ATOM 1368 O O . PHE A 1 183 ? -6.787 -5.038 11.089 1.00 92.38 183 PHE A O 1
ATOM 1375 N N . ALA A 1 184 ? -7.408 -7.155 10.717 1.00 91.12 184 ALA A N 1
ATOM 1376 C CA . ALA A 1 184 ? -7.568 -7.491 12.133 1.00 91.12 184 ALA A CA 1
ATOM 1377 C C . ALA A 1 184 ? -6.254 -7.372 12.927 1.00 91.12 184 ALA A C 1
ATOM 1379 O O . ALA A 1 184 ? -6.270 -6.960 14.086 1.00 91.12 184 ALA A O 1
ATOM 1380 N N . GLU A 1 185 ? -5.125 -7.709 12.302 1.00 88.69 185 GLU A N 1
ATOM 1381 C CA . GLU A 1 185 ? -3.803 -7.585 12.911 1.00 88.69 185 GLU A CA 1
ATOM 1382 C C . GLU A 1 185 ? -3.359 -6.124 12.995 1.00 88.69 185 GLU A C 1
ATOM 1384 O O . GLU A 1 185 ? -2.839 -5.694 14.024 1.00 88.69 185 GLU A O 1
ATOM 1389 N N . ILE A 1 186 ? -3.637 -5.342 11.950 1.00 88.38 186 ILE A N 1
ATOM 1390 C CA . ILE A 1 186 ? -3.354 -3.900 11.909 1.00 88.38 186 ILE A CA 1
ATOM 1391 C C . ILE A 1 186 ? -4.109 -3.183 13.036 1.00 88.38 186 ILE A C 1
ATOM 1393 O O . ILE A 1 186 ? -3.509 -2.444 13.817 1.00 88.38 186 ILE A O 1
ATOM 1397 N N . LEU A 1 187 ? -5.404 -3.473 13.202 1.00 91.44 187 LEU A N 1
ATOM 1398 C CA . LEU A 1 187 ? -6.206 -2.958 14.316 1.00 91.44 187 LEU A CA 1
ATOM 1399 C C . LEU A 1 187 ? -5.563 -3.282 15.670 1.00 91.44 187 LEU A C 1
ATOM 1401 O O . LEU A 1 187 ? -5.342 -2.377 16.479 1.00 91.44 187 LEU A O 1
ATOM 1405 N N . ARG A 1 188 ? -5.198 -4.551 15.890 1.00 89.50 188 ARG A N 1
ATOM 1406 C CA . ARG A 1 188 ? -4.583 -5.016 17.140 1.00 89.50 188 ARG A CA 1
ATOM 1407 C C . ARG A 1 188 ? -3.289 -4.264 17.456 1.00 89.50 188 ARG A C 1
ATOM 1409 O O . ARG A 1 188 ? -3.119 -3.803 18.582 1.00 89.50 188 ARG A O 1
ATOM 1416 N N . ARG A 1 189 ? -2.408 -4.073 16.468 1.00 87.75 189 ARG A N 1
ATOM 1417 C CA . ARG A 1 189 ? -1.148 -3.322 16.634 1.00 87.75 189 ARG A CA 1
ATOM 1418 C C . ARG A 1 189 ? -1.365 -1.854 17.001 1.00 87.75 189 ARG A C 1
ATOM 1420 O O . ARG A 1 189 ? -0.549 -1.267 17.711 1.00 87.75 189 ARG A O 1
ATOM 1427 N N . HIS A 1 190 ? -2.470 -1.258 16.564 1.00 88.44 190 HIS A N 1
ATOM 1428 C CA . HIS A 1 190 ? -2.844 0.116 16.914 1.00 88.44 190 HIS A CA 1
ATOM 1429 C C . HIS A 1 190 ? -3.727 0.202 18.176 1.00 88.44 190 HIS A C 1
ATOM 1431 O O . HIS A 1 190 ? -4.250 1.274 18.483 1.00 88.44 190 HIS A O 1
ATOM 1437 N N . GLY A 1 191 ? -3.874 -0.896 18.929 1.00 87.81 191 GLY A N 1
ATOM 1438 C CA . GLY A 1 191 ? -4.630 -0.946 20.186 1.00 87.81 191 GLY A CA 1
ATOM 1439 C C . GLY A 1 191 ? -6.149 -1.008 20.004 1.00 87.81 191 GLY A C 1
ATOM 1440 O O . GLY A 1 191 ? -6.904 -0.814 20.959 1.00 87.81 191 GLY A O 1
ATOM 1441 N N . TRP A 1 192 ? -6.620 -1.263 18.783 1.00 87.94 192 TRP A N 1
ATOM 1442 C CA . TRP A 1 192 ? -8.034 -1.452 18.488 1.00 87.94 192 TRP A CA 1
ATOM 1443 C C . TRP A 1 192 ? -8.439 -2.905 18.715 1.00 87.94 192 TRP A C 1
ATOM 1445 O O . TRP A 1 192 ? -7.715 -3.845 18.388 1.00 87.94 192 TRP A O 1
ATOM 1455 N N . THR A 1 193 ? -9.639 -3.095 19.253 1.00 83.75 193 THR A N 1
ATOM 1456 C CA . THR A 1 193 ? -10.271 -4.413 19.278 1.00 83.75 193 THR A CA 1
ATOM 1457 C C . THR A 1 193 ? -10.755 -4.778 17.873 1.00 83.75 193 THR A C 1
ATOM 1459 O O . THR A 1 193 ? -11.022 -3.900 17.049 1.00 83.75 193 THR A O 1
ATOM 1462 N N . LYS A 1 194 ? -10.890 -6.080 17.588 1.00 73.69 194 LYS A N 1
ATOM 1463 C CA . LYS A 1 194 ? -11.410 -6.602 16.311 1.00 73.69 194 LYS A CA 1
ATOM 1464 C C . LYS A 1 194 ? -12.921 -6.344 16.195 1.00 73.69 194 LYS A C 1
ATOM 1466 O O . LYS A 1 194 ? -13.730 -7.261 16.275 1.00 73.69 194 LYS A O 1
ATOM 1471 N N . GLN A 1 195 ? -13.310 -5.080 16.067 1.00 78.69 195 GLN A N 1
ATOM 1472 C CA . GLN A 1 195 ? -14.690 -4.670 15.827 1.00 78.69 195 GLN A CA 1
ATOM 1473 C C . GLN A 1 195 ? -14.976 -4.716 14.327 1.00 78.69 195 GLN A C 1
ATOM 1475 O O . GLN A 1 195 ? -14.210 -4.158 13.541 1.00 78.69 195 GLN A O 1
ATOM 1480 N N . ALA A 1 196 ? -16.092 -5.340 13.938 1.00 77.94 196 ALA A N 1
ATOM 1481 C CA . ALA A 1 196 ? -16.487 -5.481 12.535 1.00 77.94 196 ALA A CA 1
ATOM 1482 C C . ALA A 1 196 ? -16.527 -4.127 11.802 1.00 77.94 196 ALA A C 1
ATOM 1484 O O . ALA A 1 196 ? -15.982 -4.010 10.712 1.00 77.94 196 ALA A O 1
ATOM 1485 N N . ALA A 1 197 ? -17.055 -3.080 12.448 1.00 89.25 197 ALA A N 1
ATOM 1486 C CA . ALA A 1 197 ? -17.122 -1.736 11.872 1.00 89.25 197 ALA A CA 1
ATOM 1487 C C . ALA A 1 197 ? -15.739 -1.119 11.590 1.00 89.25 197 ALA A C 1
ATOM 1489 O O . ALA A 1 197 ? -15.524 -0.560 10.521 1.00 89.25 197 ALA A O 1
ATOM 1490 N N . ALA A 1 198 ? -14.782 -1.240 12.517 1.00 90.44 198 ALA A N 1
ATOM 1491 C CA . ALA A 1 198 ? -13.430 -0.716 12.308 1.00 90.44 198 ALA A CA 1
ATOM 1492 C C . ALA A 1 198 ? -12.695 -1.486 11.202 1.00 90.44 198 ALA A C 1
ATOM 1494 O O . ALA A 1 198 ? -12.007 -0.883 10.386 1.00 90.44 198 ALA A O 1
ATOM 1495 N N . GLY A 1 199 ? -12.880 -2.810 11.148 1.00 92.94 199 GLY A N 1
ATOM 1496 C CA . GLY A 1 199 ? -12.347 -3.637 10.065 1.00 92.94 199 GLY A CA 1
ATOM 1497 C C . GLY A 1 199 ? -12.920 -3.253 8.702 1.00 92.94 199 GLY A C 1
ATOM 1498 O O . GLY A 1 199 ? -12.162 -3.162 7.741 1.00 92.94 199 GLY A O 1
ATOM 1499 N N . GLN A 1 200 ? -14.225 -2.973 8.638 1.00 94.06 200 GLN A N 1
ATOM 1500 C CA . GLN A 1 200 ? -14.897 -2.532 7.418 1.00 94.06 200 GLN A CA 1
ATOM 1501 C C . GLN A 1 200 ? -14.372 -1.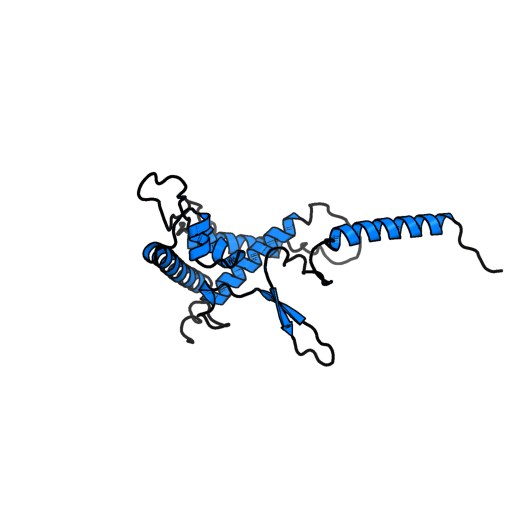172 6.939 1.00 94.06 200 GLN A C 1
ATOM 1503 O O . GLN A 1 200 ? -14.039 -1.045 5.769 1.00 94.06 200 GLN A O 1
ATOM 1508 N N . ILE A 1 201 ? -14.181 -0.204 7.846 1.00 95.44 201 ILE A N 1
ATOM 1509 C CA . ILE A 1 201 ? -13.588 1.105 7.512 1.00 95.44 201 ILE A CA 1
ATOM 1510 C C . ILE A 1 201 ? -12.206 0.938 6.864 1.00 95.44 201 ILE A C 1
ATOM 1512 O O . ILE A 1 201 ? -11.945 1.545 5.831 1.00 95.44 201 ILE A O 1
ATOM 1516 N N . LEU A 1 202 ? -11.329 0.097 7.433 1.00 95.44 202 LEU A N 1
ATOM 1517 C CA . LEU A 1 202 ? -10.011 -0.159 6.836 1.00 95.44 202 LEU A CA 1
ATOM 1518 C C . LEU A 1 202 ? -10.120 -0.845 5.469 1.00 95.44 202 LEU A C 1
ATOM 1520 O O . LEU A 1 202 ? -9.350 -0.532 4.566 1.00 95.44 202 LEU A O 1
ATOM 1524 N N . ALA A 1 203 ? -11.051 -1.790 5.320 1.00 95.19 203 ALA A N 1
ATOM 1525 C CA . ALA A 1 203 ? -11.237 -2.532 4.080 1.00 95.19 203 ALA A CA 1
ATOM 1526 C C . ALA A 1 203 ? -11.759 -1.645 2.942 1.00 95.19 203 ALA A C 1
ATOM 1528 O O . ALA A 1 203 ? -11.259 -1.752 1.820 1.00 95.19 203 ALA A O 1
ATOM 1529 N N . ASP A 1 204 ? -12.728 -0.778 3.234 1.00 96.44 204 ASP A N 1
ATOM 1530 C CA . ASP A 1 204 ? -13.320 0.147 2.267 1.00 96.44 204 ASP A CA 1
ATOM 1531 C C . ASP A 1 204 ? -12.313 1.218 1.851 1.00 96.44 204 ASP A C 1
ATOM 1533 O O . ASP A 1 204 ? -12.076 1.397 0.656 1.00 96.44 204 ASP A O 1
ATOM 1537 N N . ASP A 1 205 ? -11.639 1.842 2.823 1.00 97.00 205 ASP A N 1
ATOM 1538 C CA . ASP A 1 205 ? -10.608 2.850 2.566 1.00 97.00 205 ASP A CA 1
ATOM 1539 C C . ASP A 1 205 ? -9.448 2.279 1.738 1.00 97.00 205 ASP A C 1
ATOM 1541 O O . ASP A 1 205 ? -9.024 2.874 0.741 1.00 97.00 205 ASP A O 1
ATOM 1545 N N . PHE A 1 206 ? -8.976 1.077 2.093 1.00 96.69 206 PHE A N 1
ATOM 1546 C CA . PHE A 1 206 ? -7.936 0.401 1.328 1.00 96.69 206 PHE A CA 1
ATOM 1547 C C . PHE A 1 206 ? -8.412 0.091 -0.093 1.00 96.69 206 PHE A C 1
ATOM 1549 O O . PHE A 1 206 ? -7.680 0.357 -1.039 1.00 96.69 206 PHE A O 1
ATOM 1556 N N . ALA A 1 207 ? -9.626 -0.439 -0.274 1.00 95.06 207 ALA A N 1
ATOM 1557 C CA . ALA A 1 207 ? -10.156 -0.787 -1.592 1.00 95.06 207 ALA A CA 1
ATOM 1558 C C . ALA A 1 207 ? -10.342 0.435 -2.507 1.00 95.06 207 ALA A C 1
ATOM 1560 O O . ALA A 1 207 ? -10.021 0.351 -3.697 1.00 95.06 207 ALA A O 1
ATOM 1561 N N . GLU A 1 208 ? -10.832 1.550 -1.965 1.00 95.38 208 GLU A N 1
ATOM 1562 C CA . GLU A 1 208 ? -10.947 2.826 -2.675 1.00 95.38 208 GLU A CA 1
ATOM 1563 C C . GLU A 1 208 ? -9.567 3.342 -3.091 1.00 95.38 208 GLU A C 1
ATOM 1565 O O . GLU A 1 208 ? -9.318 3.587 -4.275 1.00 95.38 208 GLU A O 1
ATOM 1570 N N . THR A 1 209 ? -8.639 3.419 -2.136 1.00 95.88 209 THR A N 1
ATOM 1571 C CA . THR A 1 209 ? -7.286 3.928 -2.378 1.00 95.88 209 THR A CA 1
ATOM 1572 C C . THR A 1 209 ? -6.545 3.063 -3.396 1.00 95.88 209 THR A C 1
ATOM 1574 O O . TH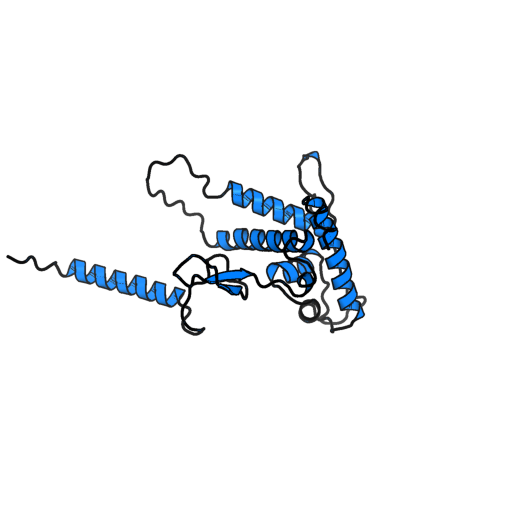R A 1 209 ? -5.883 3.583 -4.293 1.00 95.88 209 THR A O 1
ATOM 1577 N N . VAL A 1 210 ? -6.695 1.735 -3.323 1.00 95.31 210 VAL A N 1
ATOM 1578 C CA . VAL A 1 210 ? -6.045 0.811 -4.259 1.00 95.31 210 VAL A CA 1
ATOM 1579 C C . VAL A 1 210 ? -6.536 1.015 -5.687 1.00 95.31 210 VAL A C 1
ATOM 1581 O O . VAL A 1 210 ? -5.736 0.971 -6.621 1.00 95.31 210 VAL A O 1
ATOM 1584 N N . ARG A 1 211 ? -7.840 1.259 -5.856 1.00 94.81 211 ARG A N 1
ATOM 1585 C CA . ARG A 1 211 ? -8.438 1.546 -7.160 1.00 94.81 211 ARG A CA 1
ATOM 1586 C C . ARG A 1 211 ? -7.900 2.865 -7.700 1.00 94.81 211 ARG A C 1
ATOM 1588 O O . ARG A 1 211 ? -7.383 2.894 -8.810 1.00 94.81 211 ARG A O 1
ATOM 1595 N N . HIS A 1 212 ? -7.926 3.911 -6.876 1.00 93.94 212 HIS A N 1
ATOM 1596 C CA . HIS A 1 212 ? -7.423 5.228 -7.251 1.00 93.94 212 HIS A CA 1
ATOM 1597 C C . HIS A 1 212 ? -5.951 5.191 -7.684 1.00 93.94 212 HIS A C 1
ATOM 1599 O O . HIS A 1 212 ? -5.583 5.766 -8.708 1.00 93.94 212 HIS A O 1
ATOM 1605 N N . VAL A 1 213 ? -5.106 4.487 -6.927 1.00 94.62 213 VAL A N 1
ATOM 1606 C CA . VAL A 1 213 ? -3.684 4.326 -7.250 1.00 94.62 213 VAL A CA 1
ATOM 1607 C C . VAL A 1 213 ? -3.505 3.517 -8.538 1.00 94.62 213 VAL A C 1
ATOM 1609 O O . VAL A 1 213 ? -2.740 3.934 -9.405 1.00 94.62 213 VAL A O 1
ATOM 1612 N N . ALA A 1 214 ? -4.235 2.410 -8.714 1.00 92.25 214 ALA A N 1
ATOM 1613 C CA . ALA A 1 214 ? -4.174 1.611 -9.938 1.00 92.25 214 ALA A CA 1
ATOM 1614 C C . ALA A 1 214 ? -4.557 2.434 -11.180 1.00 92.25 214 ALA A C 1
ATOM 1616 O O . ALA A 1 214 ? -3.829 2.409 -12.174 1.00 92.25 214 ALA A O 1
ATOM 1617 N N . ASP A 1 215 ? -5.634 3.218 -11.109 1.00 90.50 215 ASP A N 1
ATOM 1618 C CA . ASP A 1 215 ? -6.070 4.104 -12.194 1.00 90.50 215 ASP A CA 1
ATOM 1619 C C . ASP A 1 215 ? -4.986 5.122 -12.557 1.00 90.50 215 ASP A C 1
ATOM 1621 O O . ASP A 1 215 ? -4.624 5.281 -13.725 1.00 90.50 215 ASP A O 1
ATOM 1625 N N . ARG A 1 216 ? -4.407 5.779 -11.546 1.00 89.75 216 ARG A N 1
ATOM 1626 C CA . ARG A 1 216 ? -3.376 6.812 -11.726 1.00 89.75 216 ARG A CA 1
ATOM 1627 C C . ARG A 1 216 ? -2.042 6.263 -12.221 1.00 89.75 216 ARG A C 1
ATOM 1629 O O . ARG A 1 216 ? -1.314 6.989 -12.890 1.00 89.75 216 ARG A O 1
ATOM 1636 N N . CYS A 1 217 ? -1.748 4.996 -11.949 1.00 86.81 217 CYS A N 1
ATOM 1637 C CA . CYS A 1 217 ? -0.588 4.289 -12.488 1.00 86.81 217 CYS A CA 1
ATOM 1638 C C . CYS A 1 217 ? -0.841 3.674 -13.878 1.00 86.81 217 CYS A C 1
ATOM 1640 O O . CYS A 1 217 ? 0.017 2.957 -14.385 1.00 86.81 217 CYS A O 1
ATOM 1642 N N . GLY A 1 218 ? -1.995 3.933 -14.508 1.00 86.12 218 GLY A N 1
ATOM 1643 C CA . GLY A 1 218 ? -2.311 3.420 -15.846 1.00 86.12 218 GLY A CA 1
ATOM 1644 C C . GLY A 1 218 ? -2.756 1.955 -15.864 1.00 86.12 218 GLY A C 1
ATOM 1645 O O . GLY A 1 218 ? -2.791 1.326 -16.920 1.00 86.12 218 GLY A O 1
ATOM 1646 N N . HIS A 1 219 ? -3.122 1.399 -14.710 1.00 83.44 219 HIS A N 1
ATOM 1647 C CA . HIS A 1 219 ? -3.663 0.048 -14.583 1.00 83.44 219 HIS A CA 1
ATOM 1648 C C . HIS A 1 219 ? -5.200 0.002 -14.550 1.00 83.44 219 HIS A C 1
ATOM 1650 O O . HIS A 1 219 ? -5.759 -1.084 -14.408 1.00 83.44 219 HIS A O 1
ATOM 1656 N N . GLY A 1 220 ? -5.883 1.138 -14.739 1.00 74.31 220 GLY A N 1
ATOM 1657 C CA . GLY A 1 220 ? -7.351 1.226 -14.708 1.00 74.31 220 GLY A CA 1
ATOM 1658 C C . GLY A 1 220 ? -8.058 0.324 -15.727 1.00 74.31 220 GLY A C 1
ATOM 1659 O O . GLY A 1 220 ? -9.018 -0.359 -15.399 1.00 74.31 220 GLY A O 1
ATOM 1660 N N . ALA A 1 221 ? -7.506 0.184 -16.937 1.00 69.50 221 ALA A N 1
ATOM 1661 C CA . ALA A 1 221 ? -8.057 -0.713 -17.964 1.00 69.50 221 ALA A CA 1
ATOM 1662 C C . ALA A 1 221 ? -7.976 -2.214 -17.601 1.00 69.50 221 ALA A C 1
ATOM 1664 O O . ALA A 1 221 ? -8.533 -3.057 -18.302 1.00 69.50 221 ALA A O 1
ATOM 1665 N N . ARG A 1 222 ? -7.247 -2.567 -16.532 1.00 68.56 222 ARG A N 1
ATOM 1666 C CA . ARG A 1 222 ? -7.124 -3.937 -16.007 1.00 68.56 222 ARG A CA 1
ATOM 1667 C C . ARG A 1 222 ? -8.024 -4.184 -14.793 1.00 68.56 222 ARG A C 1
ATOM 1669 O O . ARG A 1 222 ? -7.848 -5.189 -14.113 1.00 68.56 222 ARG A O 1
ATOM 1676 N N . LEU A 1 223 ? -8.945 -3.268 -14.494 1.00 68.06 223 LEU A N 1
ATOM 1677 C CA . LEU A 1 223 ? -9.922 -3.421 -13.414 1.00 68.06 223 LEU A CA 1
ATOM 1678 C C . LEU A 1 223 ? -11.171 -4.202 -13.849 1.00 68.06 223 LEU A C 1
ATOM 1680 O O . LEU A 1 223 ? -11.793 -4.846 -13.008 1.00 68.06 223 LEU A O 1
ATOM 1684 N N . ASP A 1 224 ? -11.484 -4.186 -15.149 1.00 54.78 224 ASP A N 1
ATOM 1685 C CA . ASP A 1 224 ? -12.752 -4.678 -15.711 1.00 54.78 224 ASP A CA 1
ATOM 1686 C C . ASP A 1 224 ? -12.661 -6.075 -16.355 1.00 54.78 224 ASP A C 1
ATOM 1688 O O . ASP A 1 224 ? -13.622 -6.543 -16.955 1.00 54.78 224 ASP A O 1
ATOM 1692 N N . ARG A 1 225 ? -11.515 -6.763 -16.256 1.00 53.09 225 ARG A N 1
ATOM 1693 C CA . ARG A 1 225 ? -11.323 -8.119 -16.820 1.00 53.09 225 ARG A CA 1
ATOM 1694 C C . ARG A 1 225 ? -11.689 -9.252 -15.848 1.00 53.09 225 ARG A C 1
ATOM 1696 O O . ARG A 1 225 ? -11.120 -10.336 -15.942 1.00 53.09 225 ARG A O 1
ATOM 1703 N N . ALA A 1 226 ? -12.571 -8.971 -14.892 1.00 50.06 226 ALA A N 1
ATOM 1704 C CA . ALA A 1 226 ? -13.028 -9.939 -13.895 1.00 50.06 226 ALA A CA 1
ATOM 1705 C C . ALA A 1 226 ? -14.064 -10.913 -14.470 1.00 50.06 226 ALA A C 1
ATOM 1707 O O . ALA A 1 226 ? -14.934 -10.454 -15.243 1.00 50.06 226 ALA A O 1
#